Protein AF-A0A963FJJ8-F1 (afdb_monomer)

Foldseek 3Di:
DPPPPPVVVVVVVVLLVVLPDDDQPDDQDDLVLLVCLVVVNDDPVSNSSLVSNCSRPVVSVVSNVVVVVVVVVVVVVVVVVVVVVVVVVVVVVVVVCPPPPPPPVPVVVVVVCCVVCVVVVVLVVLVVVLLVLLLPQDDPDPVCLVVPPCQVLQDPDDDDDPPVQVLLLLLLLLLLLVSLVSNPPHDPSSVVLSVPHDVHRDDDPPPPVVVVLSSSLSSPVSSLLNLLLSLVVPPVHRPPVSLVVSLVSQCVSLVSQQVPPSSCVLLVHNSVVLSVQLNPRVCVNVSSSVSSSVSSD

Solvent-accessible surface area (backbone atoms only — not comparable to full-atom values): 16891 Å² total; per-residue (Å²): 143,83,73,80,64,66,59,55,57,53,52,52,51,49,55,52,59,75,43,69,84,62,84,48,64,74,79,84,69,54,73,67,56,53,50,33,41,75,72,64,70,46,55,73,69,59,36,52,32,49,51,39,31,39,75,50,36,71,68,48,32,50,53,50,53,51,52,55,49,54,52,52,54,52,49,55,49,51,51,52,49,50,51,52,53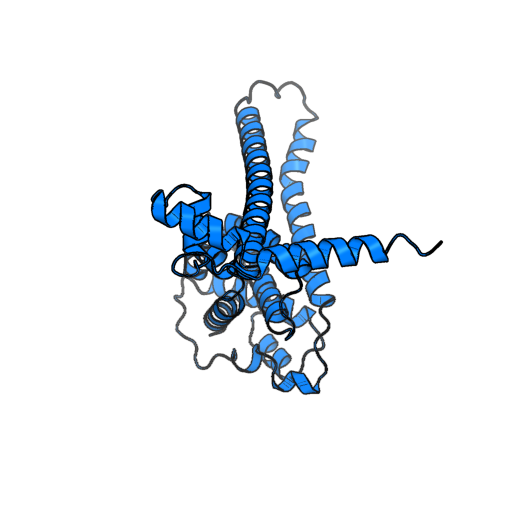,50,50,53,52,51,54,53,59,57,63,73,50,74,83,79,58,80,81,52,95,68,60,59,63,59,52,51,48,46,66,64,44,46,60,54,53,53,46,53,53,52,55,49,55,50,50,54,52,44,56,65,54,77,74,75,60,75,84,59,50,84,71,41,75,63,74,75,46,56,54,92,55,70,68,86,69,55,79,95,48,48,55,58,50,35,8,20,37,13,15,33,27,53,43,59,57,54,44,75,80,61,56,79,64,53,52,56,51,46,71,73,36,43,86,57,47,68,84,60,63,90,88,42,58,68,55,47,54,50,40,49,52,33,16,49,50,21,29,49,52,50,53,52,49,56,37,54,68,39,90,83,55,56,53,69,68,59,46,58,46,49,67,55,49,50,55,60,55,39,58,67,36,61,84,31,81,67,57,32,59,74,62,74,36,58,53,65,55,50,48,56,52,36,66,38,78,90,42,25,56,61,55,49,48,54,50,51,37,65,75,49,52

Structure (mmCIF, N/CA/C/O backbone):
data_AF-A0A963FJJ8-F1
#
_entry.id   AF-A0A963FJJ8-F1
#
loop_
_atom_site.group_PDB
_atom_site.id
_atom_site.type_symbol
_atom_site.label_atom_id
_atom_site.label_alt_id
_atom_site.label_comp_id
_atom_site.label_asym_id
_atom_site.label_entity_id
_atom_site.label_seq_id
_atom_site.pdbx_PDB_ins_code
_atom_site.Cartn_x
_atom_site.Cartn_y
_atom_site.Cartn_z
_atom_site.occupancy
_atom_site.B_iso_or_equiv
_atom_site.auth_seq_id
_atom_site.auth_comp_id
_atom_site.auth_asym_id
_atom_site.auth_atom_id
_atom_site.pdbx_PDB_model_num
ATOM 1 N N . MET A 1 1 ? -0.827 36.737 38.058 1.00 42.56 1 MET A N 1
ATOM 2 C CA . MET A 1 1 ? -1.099 35.904 36.866 1.00 42.56 1 MET A CA 1
ATOM 3 C C . MET A 1 1 ? -0.882 34.451 37.253 1.00 42.56 1 MET A C 1
ATOM 5 O O . MET A 1 1 ? 0.251 34.005 37.181 1.00 42.56 1 MET A O 1
ATOM 9 N N . ASN A 1 2 ? -1.912 33.774 37.775 1.00 49.16 2 ASN A N 1
ATOM 10 C CA . ASN A 1 2 ? -1.934 32.310 37.948 1.00 49.16 2 ASN A CA 1
ATOM 11 C C . ASN A 1 2 ? -3.342 31.759 38.287 1.00 49.16 2 ASN A C 1
ATOM 13 O O . ASN A 1 2 ? -3.443 30.716 38.920 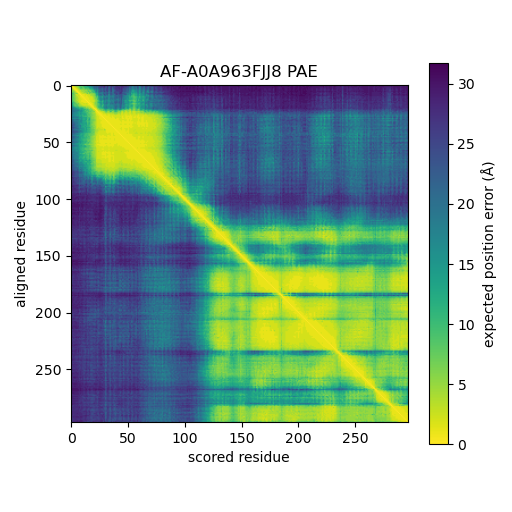1.00 49.16 2 ASN A O 1
ATOM 17 N N . ASP A 1 3 ? -4.423 32.423 37.854 1.00 48.59 3 ASP A N 1
ATOM 18 C CA . ASP A 1 3 ? -5.800 32.027 38.222 1.00 48.59 3 ASP A CA 1
ATOM 19 C C . ASP A 1 3 ? -6.610 31.356 37.096 1.00 48.59 3 ASP A C 1
ATOM 21 O O . ASP A 1 3 ? -7.699 30.858 37.351 1.00 48.59 3 ASP A O 1
ATOM 25 N N . ASP A 1 4 ? -6.087 31.241 35.869 1.00 53.91 4 ASP A N 1
ATOM 26 C CA . ASP A 1 4 ? -6.865 30.675 34.746 1.00 53.91 4 ASP A CA 1
ATOM 27 C C . ASP A 1 4 ? -6.849 29.138 34.657 1.00 53.91 4 ASP A C 1
ATOM 29 O O . ASP A 1 4 ? -7.619 28.552 33.899 1.00 53.91 4 ASP A O 1
ATOM 33 N N . LYS A 1 5 ? -5.992 28.448 35.422 1.00 51.56 5 LYS A N 1
ATOM 34 C CA . LYS A 1 5 ? -5.851 26.982 35.315 1.00 51.56 5 LYS A CA 1
ATOM 35 C C . LYS A 1 5 ? -6.766 26.201 36.265 1.00 51.56 5 LYS A C 1
ATOM 37 O O . LYS A 1 5 ? -7.193 25.105 35.926 1.00 51.56 5 LYS A O 1
ATOM 42 N N . SER A 1 6 ? -7.107 26.764 37.427 1.00 49.97 6 SER A N 1
ATOM 43 C CA . SER A 1 6 ? -7.878 26.060 38.467 1.00 49.97 6 SER A CA 1
ATOM 44 C C . SER A 1 6 ? -9.386 25.994 38.182 1.00 49.97 6 SER A C 1
ATOM 46 O O . SER A 1 6 ? -10.078 25.119 38.707 1.00 49.97 6 SER A O 1
ATOM 48 N N . THR A 1 7 ? -9.903 26.882 37.330 1.00 51.03 7 THR A N 1
ATOM 49 C CA . THR A 1 7 ? -11.322 26.920 36.942 1.00 51.03 7 THR A CA 1
ATOM 50 C C . THR A 1 7 ? -11.664 25.809 35.940 1.00 51.03 7 THR A C 1
ATOM 52 O O . THR A 1 7 ? -12.687 25.147 36.096 1.00 51.03 7 THR A O 1
ATOM 55 N N . SER A 1 8 ? -10.763 25.520 34.990 1.00 64.00 8 SER A N 1
ATOM 56 C CA . SER A 1 8 ? -10.916 24.445 33.989 1.00 64.00 8 SER A CA 1
ATOM 57 C C . SER A 1 8 ? -10.966 23.054 34.629 1.00 64.00 8 SER A C 1
ATOM 59 O O . SER A 1 8 ? -11.830 22.241 34.305 1.00 64.00 8 SER A O 1
ATOM 61 N N . ASP A 1 9 ? -10.071 22.777 35.577 1.00 56.22 9 ASP A N 1
ATOM 62 C CA . ASP A 1 9 ? -9.976 21.448 36.193 1.00 56.22 9 ASP A CA 1
ATOM 63 C C . ASP A 1 9 ? -11.194 21.142 37.088 1.00 56.22 9 ASP A C 1
ATOM 65 O O . ASP A 1 9 ? -11.666 20.005 37.138 1.00 56.22 9 ASP A O 1
ATOM 69 N N . ASN A 1 10 ? -11.776 22.166 37.724 1.00 53.19 10 ASN A N 1
ATOM 70 C CA . ASN A 1 10 ? -13.009 22.040 38.508 1.00 53.19 10 ASN A CA 1
ATOM 71 C C . ASN A 1 10 ? -14.270 21.871 37.640 1.00 53.19 10 ASN A C 1
ATOM 73 O O . ASN A 1 10 ? -15.208 21.189 38.058 1.00 53.19 10 ASN A O 1
ATOM 77 N N . GLU A 1 11 ? -14.315 22.452 36.438 1.00 61.47 11 GLU A N 1
ATOM 78 C CA . GLU A 1 11 ? -15.410 22.232 35.481 1.00 61.47 11 GLU A CA 1
ATOM 79 C C . GLU A 1 11 ? -15.368 20.819 34.885 1.00 61.47 11 GLU A C 1
ATOM 81 O O . GLU A 1 11 ? -16.405 20.159 34.791 1.00 61.47 11 GLU A O 1
ATOM 86 N N . ILE A 1 12 ? -14.169 20.313 34.579 1.00 62.78 12 ILE A N 1
ATOM 87 C CA . ILE A 1 12 ? -13.960 18.937 34.110 1.00 62.78 12 ILE A CA 1
ATOM 88 C C . ILE A 1 12 ? -14.311 17.929 35.214 1.00 62.78 12 ILE A C 1
ATOM 90 O O . ILE A 1 12 ? -15.016 16.955 34.949 1.00 62.78 12 ILE A O 1
ATOM 94 N N . ALA A 1 13 ? -13.907 18.182 36.464 1.00 55.53 13 ALA A N 1
ATOM 95 C CA . ALA A 1 13 ? -14.261 17.336 37.605 1.00 55.53 13 ALA A CA 1
ATOM 96 C C . ALA A 1 13 ? -15.777 17.325 37.890 1.00 55.53 13 ALA A C 1
ATOM 98 O O . ALA A 1 13 ? -16.330 16.277 38.221 1.00 55.53 13 ALA A O 1
ATOM 99 N N . ARG A 1 14 ? -16.480 18.454 37.705 1.00 57.38 14 ARG A N 1
ATOM 100 C CA . ARG A 1 14 ? -17.950 18.522 37.827 1.00 57.38 14 ARG A CA 1
ATOM 101 C C . ARG A 1 14 ? -18.674 17.800 36.692 1.00 57.38 14 ARG A C 1
ATOM 103 O O . ARG A 1 14 ? -19.678 17.145 36.955 1.00 57.38 14 ARG A O 1
ATOM 110 N N . LEU A 1 15 ? -18.170 17.879 35.460 1.00 60.22 15 LEU A N 1
ATOM 111 C CA . LEU A 1 15 ? -18.692 17.101 34.330 1.00 60.22 15 LEU A CA 1
ATOM 112 C C . LEU A 1 15 ? -18.494 15.597 34.542 1.00 60.22 15 LEU A C 1
ATOM 114 O O . LEU A 1 15 ? -19.418 14.831 34.291 1.00 60.22 15 LEU A O 1
ATOM 118 N N . LEU A 1 16 ? -17.335 15.184 35.065 1.00 58.03 16 LEU A N 1
ATOM 119 C CA . LEU A 1 16 ? -17.061 13.790 35.424 1.00 58.03 16 LEU A CA 1
ATOM 120 C C . LEU A 1 16 ? -17.978 13.292 36.549 1.00 58.03 16 LEU A C 1
ATOM 122 O O . LEU A 1 16 ? -18.508 12.193 36.445 1.00 58.03 16 LEU A O 1
ATOM 126 N N . TRP A 1 17 ? -18.246 14.111 37.571 1.00 52.97 17 TRP A N 1
ATOM 127 C CA . TRP A 1 17 ? -19.122 13.733 38.688 1.00 52.97 17 TRP A CA 1
ATOM 128 C C . TRP A 1 17 ? -20.606 13.621 38.291 1.00 52.97 17 TRP A C 1
ATOM 130 O O . TRP A 1 17 ? -21.318 12.755 38.788 1.00 52.97 17 TRP A O 1
ATOM 140 N N . VAL A 1 18 ? -21.080 14.439 37.341 1.00 61.28 18 VAL A N 1
ATOM 141 C CA . VAL A 1 18 ? -22.449 14.341 36.786 1.00 61.28 18 VAL A CA 1
ATOM 142 C C . VAL A 1 18 ? -22.643 13.082 35.923 1.00 61.28 18 VAL A C 1
ATOM 144 O O . VAL A 1 18 ? -23.774 12.633 35.731 1.00 61.28 18 VAL A O 1
ATOM 147 N N . LEU A 1 19 ? -21.558 12.493 35.416 1.00 59.12 19 LEU A N 1
ATOM 148 C CA . LEU A 1 19 ? -21.590 11.278 34.598 1.00 59.12 19 LEU A CA 1
ATOM 149 C C . LEU A 1 19 ? -21.523 9.981 35.426 1.00 59.12 19 LEU A C 1
ATOM 151 O O . LEU A 1 19 ? -21.834 8.921 34.885 1.00 59.12 19 LEU A O 1
ATOM 155 N N . ASP A 1 20 ? -21.158 10.055 36.710 1.00 60.22 20 ASP A N 1
ATOM 156 C CA . ASP A 1 20 ? -20.660 8.894 37.463 1.00 60.22 20 ASP A CA 1
ATOM 157 C C . ASP A 1 20 ? -21.749 7.989 38.077 1.00 60.22 20 ASP A C 1
ATOM 159 O O . ASP A 1 20 ? -21.481 6.826 38.353 1.00 60.22 20 ASP A O 1
ATOM 163 N N . ASP A 1 21 ? -23.001 8.440 38.246 1.00 56.56 21 ASP A N 1
ATOM 164 C CA . ASP A 1 21 ? -23.938 7.712 39.135 1.00 56.56 21 ASP A CA 1
ATOM 165 C C . ASP A 1 21 ? -25.126 7.005 38.447 1.00 56.56 21 ASP A C 1
ATOM 167 O O . ASP A 1 21 ? -26.013 6.455 39.098 1.00 56.56 21 ASP A O 1
ATOM 171 N N . ALA A 1 22 ? -25.178 6.973 37.110 1.00 66.06 22 ALA A N 1
ATOM 172 C CA . ALA A 1 22 ? -26.264 6.295 36.394 1.00 66.06 22 ALA A CA 1
ATOM 173 C C . ALA A 1 22 ? -25.761 5.490 35.194 1.00 66.06 22 ALA A C 1
ATOM 175 O O . ALA A 1 22 ? -25.720 5.994 34.065 1.00 66.06 22 ALA A O 1
ATOM 176 N N . SER A 1 23 ? -25.459 4.207 35.434 1.00 76.75 23 SER A N 1
ATOM 177 C CA . SER A 1 23 ? -25.143 3.234 34.382 1.00 76.75 23 SER A CA 1
ATOM 178 C C . SER A 1 23 ? -26.158 3.341 33.237 1.00 76.75 23 SER A C 1
ATOM 180 O O . SER A 1 23 ? -27.374 3.355 33.459 1.00 76.75 23 SER A O 1
ATOM 182 N N . ALA A 1 24 ? -25.666 3.515 32.008 1.00 84.56 24 ALA A N 1
ATOM 183 C CA . ALA A 1 24 ? -26.536 3.628 30.847 1.00 84.56 24 ALA A CA 1
ATOM 184 C C . ALA A 1 24 ? -27.338 2.323 30.674 1.00 84.56 24 ALA A C 1
ATOM 186 O O . ALA A 1 24 ? -26.778 1.233 30.804 1.00 84.56 24 ALA A O 1
ATOM 187 N N . PRO A 1 25 ? -28.650 2.403 30.394 1.00 87.50 25 PRO A N 1
ATOM 188 C CA . PRO A 1 25 ? -29.487 1.217 30.307 1.00 87.50 25 PRO A CA 1
ATOM 189 C C . PRO A 1 25 ? -29.058 0.308 29.149 1.00 87.50 25 PRO A C 1
ATOM 191 O O . PRO A 1 25 ? -28.732 0.766 28.051 1.00 87.50 25 PRO A O 1
ATOM 194 N N . GLY A 1 26 ? -29.128 -1.002 29.386 1.00 91.75 26 GLY A N 1
ATOM 195 C CA . GLY A 1 26 ? -28.877 -2.031 28.378 1.00 91.75 26 GLY A CA 1
ATOM 196 C C . GLY A 1 26 ? -27.399 -2.350 28.144 1.00 91.75 26 GLY A C 1
ATOM 197 O O . GLY A 1 26 ? -26.501 -1.859 28.824 1.00 91.75 26 GLY A O 1
ATOM 198 N N . ARG A 1 27 ? -27.147 -3.216 27.157 1.00 95.88 27 ARG A N 1
ATOM 199 C CA . ARG A 1 27 ? -25.799 -3.678 26.792 1.00 95.88 27 ARG A CA 1
ATOM 200 C C . ARG A 1 27 ? -24.965 -2.534 26.208 1.00 95.88 27 ARG A C 1
ATOM 202 O O . ARG A 1 27 ? -25.444 -1.849 25.297 1.00 95.88 27 ARG A O 1
ATOM 209 N N . LYS A 1 28 ? -23.714 -2.408 26.670 1.00 95.88 28 LYS A N 1
ATOM 210 C CA . LYS A 1 28 ? -22.697 -1.514 26.095 1.00 95.88 28 LYS A CA 1
ATOM 211 C C . LYS A 1 28 ? -22.536 -1.796 24.592 1.00 95.88 28 LYS A C 1
ATOM 213 O O . LYS A 1 28 ? -22.357 -2.962 24.238 1.00 95.88 28 LYS A O 1
ATOM 218 N N . PRO A 1 29 ? -22.651 -0.784 23.719 1.00 96.38 29 PRO A N 1
ATOM 219 C CA . PRO A 1 29 ? -22.549 -0.987 22.283 1.00 96.38 29 PRO A CA 1
ATOM 220 C C . PRO A 1 29 ? -21.106 -1.219 21.838 1.00 96.38 29 PRO A C 1
ATOM 222 O O . PRO A 1 29 ? -20.163 -0.716 22.450 1.00 96.38 29 PRO A O 1
ATOM 225 N N . ASP A 1 30 ? -20.954 -1.970 20.755 1.00 96.31 30 ASP A N 1
ATOM 226 C CA . ASP A 1 30 ? -19.702 -2.072 20.010 1.00 96.31 30 ASP A CA 1
ATOM 227 C C . ASP A 1 30 ? -19.608 -0.978 18.927 1.00 96.31 30 ASP A C 1
ATOM 229 O O . ASP A 1 30 ? -20.506 -0.147 18.752 1.00 96.31 30 ASP A O 1
ATOM 233 N N . LEU A 1 31 ? -18.480 -0.947 18.213 1.00 91.69 31 LEU A N 1
ATOM 234 C CA . LEU A 1 31 ? -18.233 0.035 17.156 1.00 91.69 31 LEU A CA 1
ATOM 235 C C . LEU A 1 31 ? -19.262 -0.063 16.017 1.00 91.69 31 LEU A C 1
ATOM 237 O O . LEU A 1 31 ? -19.655 0.964 15.461 1.00 91.69 31 LEU A O 1
ATOM 241 N N . GLU A 1 32 ? -19.710 -1.274 15.681 1.00 94.69 32 GLU A N 1
ATOM 242 C CA . GLU A 1 32 ? -20.657 -1.509 14.590 1.00 94.69 32 GLU A CA 1
ATOM 243 C C . GLU A 1 32 ? -22.051 -0.972 14.939 1.00 94.69 32 GLU A C 1
ATOM 245 O O . GLU A 1 32 ? -22.670 -0.281 14.128 1.00 94.69 32 GLU A O 1
ATOM 250 N N . GLU A 1 33 ? -22.522 -1.189 16.170 1.00 96.25 33 GLU A N 1
ATOM 251 C CA . GLU A 1 33 ? -23.778 -0.613 16.656 1.00 96.25 33 GLU A CA 1
ATOM 252 C C . GLU A 1 33 ? -23.719 0.920 16.739 1.00 96.25 33 GLU A C 1
ATOM 254 O O . GLU A 1 33 ? -24.696 1.585 16.390 1.00 96.25 33 GLU A O 1
ATOM 259 N N . ILE A 1 34 ? -22.587 1.505 17.154 1.00 96.56 34 ILE A N 1
ATOM 260 C CA . ILE A 1 34 ? -22.406 2.969 17.157 1.00 96.56 34 ILE A CA 1
ATOM 261 C C . ILE A 1 34 ? -22.475 3.527 15.726 1.00 96.56 34 ILE A C 1
ATOM 263 O O . ILE A 1 34 ? -23.113 4.561 15.505 1.00 96.56 34 ILE A O 1
ATOM 267 N N . ALA A 1 35 ? -21.875 2.840 14.750 1.00 93.06 35 ALA A N 1
ATOM 268 C CA . ALA A 1 35 ? -21.964 3.219 13.341 1.00 93.06 35 ALA A CA 1
ATOM 269 C C . ALA A 1 35 ? -23.399 3.089 12.802 1.00 93.06 35 ALA A C 1
ATOM 271 O O . ALA A 1 35 ? -23.930 4.030 12.213 1.00 93.06 35 ALA A O 1
ATOM 272 N N . ALA A 1 36 ? -24.081 1.975 13.082 1.00 94.44 36 ALA A N 1
ATOM 273 C CA . ALA A 1 36 ? -25.475 1.771 12.692 1.00 94.44 36 ALA A CA 1
ATOM 274 C C . ALA A 1 36 ? -26.421 2.808 13.324 1.00 94.44 36 ALA A C 1
ATOM 276 O O . ALA A 1 36 ? -27.381 3.241 12.685 1.00 94.44 36 ALA A O 1
ATOM 277 N N . TRP A 1 37 ? -26.155 3.233 14.564 1.00 97.62 37 TRP A N 1
ATOM 278 C CA . TRP A 1 37 ? -26.892 4.309 15.227 1.00 97.62 37 TRP A CA 1
ATOM 279 C C . TRP A 1 37 ? -26.708 5.652 14.516 1.00 97.62 37 TRP A C 1
ATOM 281 O O . TRP A 1 37 ? -27.699 6.328 14.235 1.00 97.62 37 TRP A O 1
ATOM 291 N N . HIS A 1 38 ? -25.463 6.025 14.204 1.00 95.31 38 HIS A N 1
ATOM 292 C CA . HIS A 1 38 ? -25.144 7.265 13.486 1.00 95.31 38 HIS A CA 1
ATOM 293 C C . HIS A 1 38 ? -25.840 7.313 12.118 1.00 95.31 38 HIS A C 1
ATOM 295 O O . HIS A 1 38 ? -26.430 8.331 11.756 1.00 95.31 38 HIS A O 1
ATOM 301 N N . GLU A 1 39 ? -25.866 6.186 11.410 1.00 94.56 39 GLU A N 1
ATOM 302 C CA . GLU A 1 39 ? -26.520 6.059 10.107 1.00 94.56 39 GLU A CA 1
ATOM 303 C C . GLU A 1 39 ? -28.054 5.923 10.178 1.00 94.56 39 GLU A C 1
ATOM 305 O O . GLU A 1 39 ? -28.713 5.837 9.142 1.00 94.56 39 GLU A O 1
ATOM 310 N N . GLY A 1 40 ? -28.646 5.887 11.377 1.00 96.12 40 GLY A N 1
ATOM 311 C CA . GLY A 1 40 ? -30.094 5.742 11.560 1.00 96.12 40 GLY A CA 1
ATOM 312 C C . GLY A 1 40 ? -30.639 4.352 11.207 1.00 96.12 40 GLY A C 1
ATOM 313 O O . GLY A 1 40 ? -31.824 4.217 10.913 1.00 96.12 40 GLY A O 1
ATOM 314 N N . ARG A 1 41 ? -29.791 3.315 11.224 1.00 97.56 41 ARG A N 1
ATOM 315 C CA . ARG A 1 41 ? -30.152 1.921 10.907 1.00 97.56 41 ARG A CA 1
ATOM 316 C C . ARG A 1 41 ? -30.689 1.127 12.102 1.00 97.56 41 ARG A C 1
ATOM 318 O O . ARG A 1 41 ? -31.199 0.025 11.916 1.00 97.56 41 ARG A O 1
ATOM 325 N N . LEU A 1 42 ? -30.580 1.655 13.322 1.00 95.50 42 LEU A N 1
ATOM 326 C CA . LEU A 1 42 ? -31.108 1.007 14.526 1.00 95.50 42 LEU A CA 1
ATOM 327 C C . LEU A 1 42 ? -32.578 1.360 14.773 1.00 95.50 42 LEU A C 1
ATOM 329 O O . LEU A 1 42 ? -33.028 2.466 14.477 1.00 95.50 42 LEU A O 1
ATOM 333 N N . ASN A 1 43 ? -33.317 0.437 15.395 1.00 97.75 43 ASN A N 1
ATOM 334 C CA . ASN A 1 43 ? -34.660 0.731 15.897 1.00 97.75 43 ASN A CA 1
ATOM 335 C C . ASN A 1 43 ? -34.617 1.784 17.028 1.00 97.75 43 ASN A C 1
ATOM 337 O O . ASN A 1 43 ? -33.580 2.000 17.658 1.00 97.75 43 ASN A O 1
ATOM 341 N N . ALA A 1 44 ? -35.751 2.441 17.292 1.00 97.31 44 ALA A N 1
ATOM 342 C CA . ALA A 1 44 ? -35.819 3.572 18.223 1.00 97.31 44 ALA A CA 1
ATOM 343 C C . ALA A 1 44 ? -35.382 3.216 19.657 1.00 97.31 44 ALA A C 1
ATOM 345 O O . ALA A 1 44 ? -34.717 4.016 20.315 1.00 97.31 44 ALA A O 1
ATOM 346 N N . GLU A 1 45 ? -35.717 2.011 20.125 1.00 97.06 45 GLU A N 1
ATOM 347 C CA . GLU A 1 45 ? -35.360 1.540 21.463 1.00 97.06 45 GLU A CA 1
ATOM 348 C C . GLU A 1 45 ? -33.842 1.370 21.609 1.00 97.06 45 GLU A C 1
ATOM 350 O O . GLU A 1 45 ? -33.225 1.965 22.498 1.00 97.06 45 GLU A O 1
ATOM 355 N N . ARG A 1 46 ? -33.209 0.622 20.694 1.00 97.44 46 ARG A N 1
ATOM 356 C CA . ARG A 1 46 ? -31.760 0.400 20.719 1.00 97.44 46 ARG A CA 1
ATOM 357 C C . ARG A 1 46 ? -30.999 1.693 20.451 1.00 97.44 46 ARG A C 1
ATOM 359 O O . ARG A 1 46 ? -30.017 1.957 21.136 1.00 97.44 46 ARG A O 1
ATOM 366 N N . ALA A 1 47 ? -31.475 2.539 19.538 1.00 97.00 47 ALA A N 1
ATOM 367 C CA . ALA A 1 47 ? -30.898 3.860 19.298 1.00 97.00 47 ALA A CA 1
ATOM 368 C C . ALA A 1 47 ? -30.894 4.730 20.570 1.00 97.00 47 ALA A C 1
ATOM 370 O O . ALA A 1 47 ? -29.912 5.425 20.836 1.00 97.00 47 ALA A O 1
ATOM 371 N N . GLY A 1 48 ? -31.956 4.664 21.382 1.00 94.62 48 GLY A N 1
ATOM 372 C CA . GLY A 1 48 ? -32.023 5.332 22.684 1.00 94.62 48 GLY A CA 1
ATOM 373 C C . GLY A 1 48 ? -30.968 4.823 23.670 1.00 94.62 48 GLY A C 1
ATOM 374 O O . GLY A 1 48 ? -30.300 5.628 24.321 1.00 94.62 48 GLY A O 1
ATOM 375 N N . GLN A 1 49 ? -30.762 3.503 23.730 1.00 96.62 49 GLN A N 1
ATOM 376 C CA . GLN A 1 49 ? -29.733 2.882 24.573 1.00 96.62 49 GLN A CA 1
ATOM 377 C C . GLN A 1 49 ? -28.316 3.264 24.121 1.00 96.62 49 GLN A C 1
ATOM 379 O O . GLN A 1 49 ? -27.517 3.711 24.939 1.00 96.62 49 GLN A O 1
ATOM 384 N N . VAL A 1 50 ? -28.010 3.158 22.821 1.00 96.38 50 VAL A N 1
ATOM 385 C CA . VAL A 1 50 ? -26.695 3.537 22.267 1.00 96.38 50 VAL A CA 1
ATOM 386 C C . VAL A 1 50 ? -26.405 5.011 22.535 1.00 96.38 50 VAL A C 1
ATOM 388 O O . VAL A 1 50 ? -25.323 5.343 23.011 1.00 96.38 50 VAL A O 1
ATOM 391 N N . LYS A 1 51 ? -27.390 5.895 22.332 1.00 95.88 51 LYS A N 1
ATOM 392 C CA . LYS A 1 51 ? -27.264 7.322 22.651 1.00 95.88 51 LYS A CA 1
ATOM 393 C C . LYS A 1 51 ? -26.961 7.559 24.134 1.00 95.88 51 LYS A C 1
ATOM 395 O O . LYS A 1 51 ? -26.134 8.411 24.449 1.00 95.88 51 LYS A O 1
ATOM 400 N N . ALA A 1 52 ? -27.611 6.825 25.038 1.00 92.94 52 ALA A N 1
ATOM 401 C CA . ALA A 1 52 ? -27.345 6.925 26.471 1.00 92.94 52 ALA A CA 1
ATOM 402 C C . ALA A 1 52 ? -25.926 6.450 26.828 1.00 92.94 52 ALA A C 1
ATOM 404 O O . ALA A 1 52 ? -25.261 7.107 27.624 1.00 92.94 52 ALA A O 1
ATOM 405 N N . HIS A 1 53 ? -25.442 5.369 26.204 1.00 94.44 53 HIS A N 1
ATOM 406 C CA . HIS A 1 53 ? -24.063 4.888 26.362 1.00 94.44 53 HIS A CA 1
ATOM 407 C C . HIS A 1 53 ? -23.041 5.893 25.822 1.00 94.44 53 HIS A C 1
ATOM 409 O O . HIS A 1 53 ? -22.118 6.246 26.541 1.00 94.44 53 HIS A O 1
ATOM 415 N N . VAL A 1 54 ? -23.228 6.440 24.618 1.00 93.00 54 VAL A N 1
ATOM 416 C CA . VAL A 1 54 ? -22.330 7.469 24.051 1.00 93.00 54 VAL A CA 1
ATOM 417 C C . VAL A 1 54 ? -22.293 8.738 24.913 1.00 93.00 54 VAL A C 1
ATOM 419 O O . VAL A 1 54 ? -21.259 9.391 24.985 1.00 93.00 54 VAL A O 1
ATOM 422 N N . ALA A 1 55 ? -23.393 9.090 25.583 1.00 90.81 55 ALA A N 1
ATOM 423 C CA . ALA A 1 55 ? -23.451 10.265 26.451 1.00 90.81 55 ALA A CA 1
ATOM 424 C C . ALA A 1 55 ? -22.826 10.053 27.840 1.00 90.81 55 ALA A C 1
ATOM 426 O O . ALA A 1 55 ? -22.456 11.037 28.473 1.00 90.81 55 ALA A O 1
ATOM 427 N N . ARG A 1 56 ? -22.759 8.808 28.335 1.00 87.69 56 ARG A N 1
ATOM 428 C CA . ARG A 1 56 ? -22.395 8.501 29.732 1.00 87.69 56 ARG A CA 1
ATOM 429 C C . ARG A 1 56 ? -21.123 7.675 29.901 1.00 87.69 56 ARG A C 1
ATOM 431 O O . ARG A 1 56 ? -20.478 7.787 30.932 1.00 87.69 56 ARG A O 1
ATOM 438 N N . ASP A 1 57 ? -20.752 6.862 28.916 1.00 90.31 57 ASP A N 1
ATOM 439 C CA . ASP A 1 57 ? -19.533 6.049 28.930 1.00 90.31 57 ASP A CA 1
ATOM 440 C C . ASP A 1 57 ? -18.433 6.753 28.111 1.00 90.31 57 ASP A C 1
ATOM 442 O O . ASP A 1 57 ? -18.557 6.863 26.884 1.00 90.31 57 ASP A O 1
ATOM 446 N N . PRO A 1 58 ? -17.328 7.202 28.743 1.00 86.69 58 PRO A N 1
ATOM 447 C CA . PRO A 1 58 ? -16.239 7.888 28.045 1.00 86.69 58 PRO A CA 1
ATOM 448 C C . PRO A 1 58 ? -15.624 7.063 26.907 1.00 86.69 58 PRO A C 1
ATOM 450 O O . PRO A 1 58 ? -15.198 7.621 25.898 1.00 86.69 58 PRO A O 1
ATOM 453 N N . GLY A 1 59 ? -15.608 5.731 27.039 1.00 87.44 59 GLY A N 1
ATOM 454 C CA . GLY A 1 59 ? -15.121 4.829 25.995 1.00 87.44 59 GLY A CA 1
ATOM 455 C C . GLY A 1 59 ? -15.998 4.853 24.740 1.00 87.44 59 GLY A C 1
ATOM 456 O O . GLY A 1 59 ? -15.485 4.996 23.632 1.00 87.44 59 GLY A O 1
ATOM 457 N N . CYS A 1 60 ? -17.321 4.777 24.901 1.00 91.19 60 CYS A N 1
ATOM 458 C CA . CYS A 1 60 ? -18.282 4.883 23.800 1.00 91.19 60 CYS A CA 1
ATOM 459 C C . CYS A 1 60 ? -18.235 6.266 23.146 1.00 91.19 60 CYS A C 1
ATOM 461 O O . CYS A 1 60 ? -18.312 6.367 21.921 1.00 91.19 60 CYS A O 1
ATOM 463 N N . TYR A 1 61 ? -18.068 7.325 23.944 1.00 91.56 61 TYR A N 1
ATOM 464 C CA . TYR A 1 61 ? -17.884 8.676 23.420 1.00 91.56 61 TYR A CA 1
ATOM 465 C C . TYR A 1 61 ? -16.618 8.788 22.561 1.00 91.56 61 TYR A C 1
ATOM 467 O O . TYR A 1 61 ? -16.677 9.297 21.442 1.00 91.56 61 TYR A O 1
ATOM 475 N N . ALA A 1 62 ? -15.486 8.261 23.042 1.00 84.06 62 ALA A N 1
ATOM 476 C CA . ALA A 1 62 ? -14.229 8.261 22.297 1.00 84.06 62 ALA A CA 1
ATOM 477 C C . ALA A 1 62 ? -14.347 7.507 20.959 1.00 84.06 62 ALA A C 1
ATOM 479 O O . ALA A 1 62 ? -13.917 8.027 19.929 1.00 84.06 62 ALA A O 1
ATOM 480 N N . LEU A 1 63 ? -14.996 6.335 20.948 1.00 86.00 63 LEU A N 1
ATOM 481 C CA . LEU A 1 63 ? -15.270 5.580 19.717 1.00 86.00 63 LEU A CA 1
ATOM 482 C C . LEU A 1 63 ? -16.127 6.379 18.725 1.00 86.00 63 LEU A C 1
ATOM 484 O O . LEU A 1 63 ? -15.841 6.394 17.529 1.00 86.00 63 LEU A O 1
ATOM 488 N N . TRP A 1 64 ? -17.156 7.076 19.210 1.00 94.69 64 TRP A N 1
ATOM 489 C CA . TRP A 1 64 ? -18.001 7.921 18.366 1.00 94.69 64 TRP A CA 1
ATOM 490 C C . TRP A 1 64 ? -17.236 9.116 17.772 1.00 94.69 64 TRP A C 1
ATOM 492 O O . TRP A 1 64 ? -17.399 9.423 16.589 1.00 94.69 64 TRP A O 1
ATOM 502 N N . VAL A 1 65 ? -16.369 9.771 18.553 1.00 88.81 65 VAL A N 1
ATOM 503 C CA . VAL A 1 65 ? -15.512 10.865 18.061 1.00 88.81 65 VAL A CA 1
ATOM 504 C C . VAL A 1 65 ? -14.552 10.371 16.974 1.00 88.81 65 VAL A C 1
ATOM 506 O O . VAL A 1 65 ? -14.423 11.025 15.937 1.00 88.81 65 VAL A O 1
ATOM 509 N N . GLU A 1 66 ? -13.925 9.210 17.166 1.00 83.00 66 GLU A N 1
ATOM 510 C CA . GLU A 1 66 ? -13.016 8.620 16.175 1.00 83.00 66 GLU A CA 1
ATOM 511 C C . GLU A 1 66 ? -13.750 8.243 14.876 1.00 83.00 66 GLU A C 1
ATOM 513 O O . GLU A 1 66 ? -13.287 8.554 13.774 1.00 83.00 66 GLU A O 1
ATOM 518 N N . LEU A 1 67 ? -14.959 7.678 14.987 1.00 89.44 67 LEU A N 1
ATOM 519 C CA . LEU A 1 67 ? -15.827 7.421 13.835 1.00 89.44 67 LEU A CA 1
ATOM 520 C C . LEU A 1 67 ? -16.104 8.720 13.054 1.00 89.44 67 LEU A C 1
ATOM 522 O O . LEU A 1 67 ? -15.922 8.774 11.840 1.00 89.44 67 LEU A O 1
ATOM 526 N N . ARG A 1 68 ? -16.466 9.811 13.742 1.00 92.56 68 ARG A N 1
ATOM 527 C CA . ARG A 1 68 ? -16.722 11.119 13.109 1.00 92.56 68 ARG A CA 1
ATOM 528 C C . ARG A 1 68 ? -15.485 11.708 12.433 1.00 92.56 68 ARG A C 1
ATOM 530 O O . ARG A 1 68 ? -15.607 12.341 11.381 1.00 92.56 68 ARG A O 1
ATOM 537 N N . ARG A 1 69 ? -14.308 11.521 13.029 1.00 83.31 69 ARG A N 1
ATOM 538 C CA . ARG A 1 69 ? -13.036 11.982 12.470 1.00 83.31 69 ARG A CA 1
ATOM 539 C C . ARG A 1 69 ? -12.699 11.243 11.177 1.00 83.31 69 ARG A C 1
ATOM 541 O O . ARG A 1 69 ? -12.458 11.893 10.161 1.00 83.31 69 ARG A O 1
ATOM 548 N N . SER A 1 70 ? -12.756 9.913 11.195 1.00 76.81 70 SER A N 1
ATOM 549 C CA . SER A 1 70 ? -12.485 9.091 10.009 1.00 76.81 70 SER A CA 1
ATOM 550 C C . SER A 1 70 ? -13.451 9.397 8.854 1.00 76.81 70 SER A C 1
ATOM 552 O O . SER A 1 70 ? -13.027 9.523 7.706 1.00 76.81 70 SER A O 1
ATOM 554 N N . GLU A 1 71 ? -14.736 9.646 9.136 1.00 85.69 71 GLU A N 1
ATOM 555 C CA . GLU A 1 71 ? -15.698 10.097 8.123 1.00 85.69 71 GLU A CA 1
ATOM 556 C C . GLU A 1 71 ? -15.337 11.454 7.506 1.00 85.69 71 GLU A C 1
ATOM 558 O O . GLU A 1 71 ? -15.522 11.658 6.302 1.00 85.69 71 GLU A O 1
ATOM 563 N N . ALA A 1 72 ? -14.861 12.403 8.314 1.00 81.88 72 ALA A N 1
ATOM 564 C CA . ALA A 1 72 ? -14.453 13.716 7.828 1.00 81.88 72 ALA A CA 1
ATOM 565 C C . ALA A 1 72 ? -13.236 13.603 6.898 1.00 81.88 72 ALA A C 1
ATOM 567 O O . ALA A 1 72 ? -13.240 14.189 5.810 1.00 81.88 72 ALA A O 1
ATOM 568 N N . GLU A 1 73 ? -12.248 12.789 7.275 1.00 78.31 73 GLU A N 1
ATOM 569 C CA . GLU A 1 73 ? -11.075 12.483 6.451 1.00 78.31 73 GLU A CA 1
ATOM 570 C C . GLU A 1 73 ? -11.508 11.851 5.115 1.00 78.31 73 GLU A C 1
ATOM 572 O O . GLU A 1 73 ? -11.221 12.403 4.047 1.00 78.31 73 GLU A O 1
ATOM 577 N N . LEU A 1 74 ? -12.351 10.813 5.150 1.00 74.38 74 LEU A N 1
ATOM 578 C CA . LEU A 1 74 ? -12.885 10.170 3.943 1.00 74.38 74 LEU A CA 1
ATOM 579 C C . LEU A 1 74 ? -13.710 11.121 3.061 1.00 74.38 74 LEU A C 1
ATOM 581 O O . LEU A 1 74 ? -13.665 11.034 1.831 1.00 74.38 74 LEU A O 1
ATOM 585 N N . ARG A 1 75 ? -14.476 12.053 3.643 1.00 79.38 75 ARG A N 1
ATOM 586 C CA . ARG A 1 75 ? -15.230 13.057 2.869 1.00 79.38 75 ARG A CA 1
ATOM 587 C C . ARG A 1 75 ? -14.301 14.028 2.153 1.00 79.38 75 ARG A C 1
ATOM 589 O O . ARG A 1 75 ? -14.540 14.325 0.982 1.00 79.38 75 ARG A O 1
ATOM 596 N N . THR A 1 76 ? -13.259 14.512 2.825 1.00 76.81 76 THR A N 1
ATOM 597 C CA . THR A 1 76 ? -12.282 15.417 2.201 1.00 76.81 76 THR A CA 1
ATOM 598 C C . THR A 1 76 ? -11.533 14.741 1.053 1.00 76.81 76 THR A C 1
ATOM 600 O O . THR A 1 76 ? -11.364 15.348 -0.008 1.00 76.81 76 THR A O 1
ATOM 603 N N . GLU A 1 77 ? -11.207 13.457 1.200 1.00 68.81 77 GLU A N 1
ATOM 604 C CA . GLU A 1 77 ? -10.599 12.644 0.147 1.00 68.81 77 GLU A CA 1
ATOM 605 C C . GLU A 1 77 ? -11.564 12.372 -1.019 1.00 68.81 77 GLU A C 1
ATOM 607 O O . GLU A 1 77 ? -11.225 12.573 -2.183 1.00 68.81 77 GLU A O 1
ATOM 612 N N . ARG A 1 78 ? -12.831 12.035 -0.751 1.00 70.25 78 ARG A N 1
ATOM 613 C CA . ARG A 1 78 ? -13.836 11.878 -1.819 1.00 70.25 78 ARG A CA 1
ATOM 614 C C . ARG A 1 78 ? -14.062 13.170 -2.601 1.00 70.25 78 ARG A C 1
ATOM 616 O O . ARG A 1 78 ? -14.253 13.124 -3.817 1.00 70.25 78 ARG A O 1
ATOM 623 N N . VAL A 1 79 ? -14.044 14.326 -1.937 1.00 73.00 79 VAL A N 1
ATOM 624 C CA . VAL A 1 79 ? -14.177 15.632 -2.602 1.00 73.00 79 VAL A CA 1
ATOM 625 C C . VAL A 1 79 ? -12.949 15.938 -3.463 1.00 73.00 79 VAL A C 1
ATOM 627 O O . VAL A 1 79 ? -13.112 16.434 -4.583 1.00 73.00 79 VAL A O 1
ATOM 630 N N . SER A 1 80 ? -11.740 15.618 -2.993 1.00 64.56 80 SER A N 1
ATOM 631 C CA . SER A 1 80 ? -10.514 15.811 -3.775 1.00 64.56 80 SER A CA 1
ATOM 632 C C . SER A 1 80 ? -10.485 14.892 -5.004 1.00 64.56 80 SER A C 1
ATOM 634 O O . SER A 1 80 ? -10.245 15.371 -6.115 1.00 64.56 80 SER A O 1
ATOM 636 N N . LEU A 1 81 ? -10.872 13.622 -4.852 1.00 56.66 81 LEU A N 1
ATOM 637 C CA . LEU A 1 81 ? -10.998 12.661 -5.951 1.00 56.66 81 LEU A CA 1
ATOM 638 C C . LEU A 1 81 ? -12.086 13.066 -6.955 1.00 56.66 81 LEU A C 1
ATOM 640 O O . LEU A 1 81 ? -11.863 13.003 -8.165 1.00 56.66 81 LEU A O 1
ATOM 644 N N . ARG A 1 82 ? -13.247 13.554 -6.494 1.00 65.75 82 ARG A N 1
ATOM 645 C CA . ARG A 1 82 ? -14.330 14.015 -7.381 1.00 65.75 82 ARG A CA 1
ATOM 646 C C . ARG A 1 82 ? -13.927 15.260 -8.171 1.00 65.75 82 ARG A C 1
ATOM 648 O O . ARG A 1 82 ? -14.235 15.336 -9.360 1.00 65.75 82 ARG A O 1
ATOM 655 N N . LYS A 1 83 ? -13.187 16.195 -7.560 1.00 67.56 83 LYS A N 1
ATOM 656 C CA . LYS A 1 83 ? -12.577 17.329 -8.276 1.00 67.56 83 LYS A CA 1
ATOM 657 C C . LYS A 1 83 ? -11.562 16.855 -9.318 1.00 67.56 83 LYS A C 1
ATOM 659 O O . LYS A 1 83 ? -11.616 17.327 -10.450 1.00 67.56 83 LYS A O 1
ATOM 664 N N . ARG A 1 84 ? -10.702 15.887 -8.980 1.00 61.81 84 ARG A N 1
ATOM 665 C CA . ARG A 1 84 ? -9.704 15.307 -9.900 1.00 61.81 84 ARG A CA 1
ATOM 666 C C . ARG A 1 84 ? -10.377 14.631 -11.102 1.00 61.81 84 ARG A C 1
ATOM 668 O O . ARG A 1 84 ? -10.028 14.913 -12.243 1.00 61.81 84 ARG A O 1
ATOM 675 N N . ARG A 1 85 ? -11.420 13.828 -10.861 1.00 63.50 85 ARG A N 1
ATOM 676 C CA . ARG A 1 85 ? -12.204 13.146 -11.907 1.00 63.50 85 ARG A CA 1
ATOM 677 C C . ARG A 1 85 ? -13.008 14.122 -12.773 1.00 63.50 85 ARG A C 1
ATOM 679 O O . ARG A 1 85 ? -13.048 13.968 -13.989 1.00 63.50 85 ARG A O 1
ATOM 686 N N . SER A 1 86 ? -13.601 15.155 -12.171 1.00 65.38 86 SER A N 1
ATOM 687 C CA . SER A 1 86 ? -14.285 16.23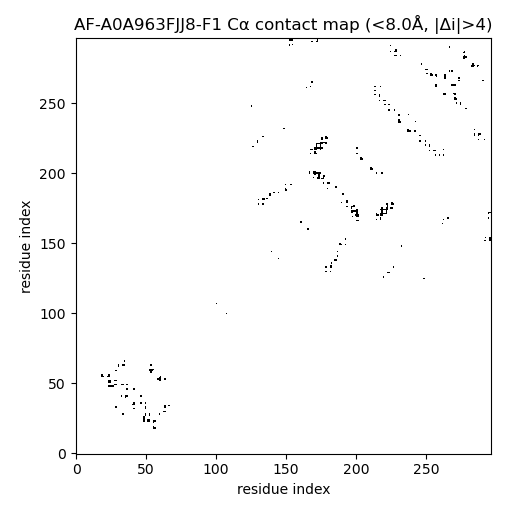5 -12.899 1.00 65.38 86 SER A CA 1
ATOM 688 C C . SER A 1 86 ? -13.324 17.025 -13.787 1.00 65.38 86 SER A C 1
ATOM 690 O O . SER A 1 86 ? -13.682 17.375 -14.909 1.00 65.38 86 SER A O 1
ATOM 692 N N . TRP A 1 87 ? -12.112 17.301 -13.303 1.00 65.88 87 TRP A N 1
ATOM 693 C CA . TRP A 1 87 ? -11.078 17.988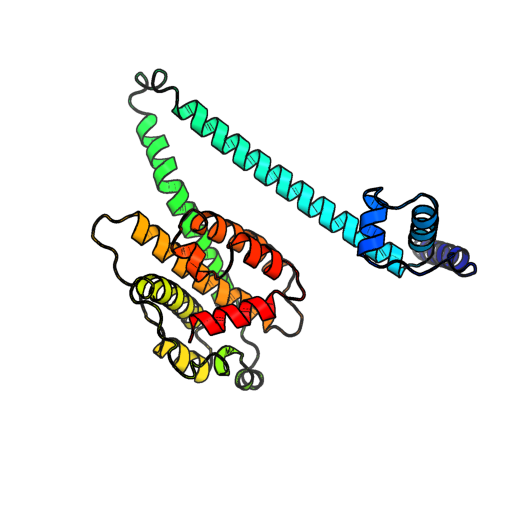 -14.072 1.00 65.88 87 TRP A CA 1
ATOM 694 C C . TRP A 1 87 ? -10.615 17.142 -15.268 1.00 65.88 87 TRP A C 1
ATOM 696 O O . TRP A 1 87 ? -10.559 17.648 -16.387 1.00 65.88 87 TRP A O 1
ATOM 706 N N . LEU A 1 88 ? -10.413 15.834 -15.069 1.00 65.12 88 LEU A N 1
ATOM 707 C CA . LEU A 1 88 ? -10.082 14.887 -16.142 1.00 65.12 88 LEU A CA 1
ATOM 708 C C . LEU A 1 88 ? -11.193 14.781 -17.206 1.00 65.12 88 LEU A C 1
ATOM 710 O O . LEU A 1 88 ? -10.903 14.781 -18.403 1.00 65.12 88 LEU A O 1
ATOM 714 N N . HIS A 1 89 ? -12.471 14.758 -16.808 1.00 64.31 89 HIS A N 1
ATOM 715 C CA . HIS A 1 89 ? -13.590 14.794 -17.762 1.00 64.31 89 HIS A CA 1
ATOM 716 C C . HIS A 1 89 ? -13.707 16.141 -18.498 1.00 64.31 89 HIS A C 1
ATOM 718 O O . HIS A 1 89 ? -14.032 16.164 -19.689 1.00 64.31 89 HIS A O 1
ATOM 724 N N . GLY A 1 90 ? -13.393 17.257 -17.831 1.00 62.25 90 GLY A N 1
ATOM 725 C CA . GLY A 1 90 ? -13.300 18.579 -18.458 1.00 62.25 90 GLY A CA 1
ATOM 726 C C . GLY A 1 90 ? -12.229 18.626 -19.551 1.00 62.25 90 GLY A C 1
ATOM 727 O O . GLY A 1 90 ? -12.501 19.062 -20.665 1.00 62.25 90 GLY A O 1
ATOM 728 N N . LEU A 1 91 ? -11.048 18.069 -19.284 1.00 63.09 91 LEU A N 1
ATOM 729 C CA . LEU A 1 91 ? -9.967 17.948 -20.268 1.00 63.09 91 LEU A CA 1
ATOM 730 C C . LEU A 1 91 ? -10.323 17.037 -21.444 1.00 63.09 91 LEU A C 1
ATOM 732 O O . LEU A 1 91 ? -10.055 17.386 -22.592 1.00 63.09 91 LEU A O 1
ATOM 736 N N . ARG A 1 92 ? -10.974 15.898 -21.181 1.00 62.09 92 ARG A N 1
ATOM 737 C CA . ARG A 1 92 ? -11.399 14.967 -22.235 1.00 62.09 92 ARG A CA 1
ATOM 738 C C . ARG A 1 92 ? -12.470 15.572 -23.148 1.00 62.09 92 ARG A C 1
ATOM 740 O O . ARG A 1 92 ? -12.397 15.399 -24.360 1.00 62.09 92 ARG A O 1
ATOM 747 N N . SER A 1 93 ? -13.442 16.295 -22.589 1.00 63.34 93 SER A N 1
ATOM 748 C CA . SER A 1 93 ? -14.477 16.979 -23.383 1.00 63.34 93 SER A CA 1
ATOM 749 C C . SER A 1 93 ? -13.927 18.172 -24.174 1.00 63.34 93 SER A C 1
ATOM 751 O O . SER A 1 93 ? -14.382 18.429 -25.288 1.00 63.34 93 SER A O 1
ATOM 753 N N . TRP A 1 94 ? -12.901 18.850 -23.653 1.00 54.72 94 TRP A N 1
ATOM 754 C CA . TRP A 1 94 ? -12.164 19.883 -24.383 1.00 54.72 94 TRP A CA 1
ATOM 755 C C . TRP A 1 94 ? -11.366 19.301 -25.565 1.00 54.72 94 TRP A C 1
ATOM 757 O O . TRP A 1 94 ? -11.374 19.876 -26.650 1.00 54.72 94 TRP A O 1
ATOM 767 N N . TRP A 1 95 ? -10.785 18.106 -25.404 1.00 51.81 95 TRP A N 1
ATOM 768 C CA . TRP A 1 95 ? -10.082 17.365 -26.465 1.00 51.81 95 TRP A CA 1
ATOM 769 C C . TRP A 1 95 ? -10.986 16.831 -27.586 1.00 51.81 95 TRP A C 1
ATOM 771 O O . TRP A 1 95 ? -10.540 16.685 -28.720 1.00 51.81 95 TRP A O 1
ATOM 781 N N . GLN A 1 96 ? -12.267 16.569 -27.312 1.00 60.75 96 GLN A N 1
ATOM 782 C CA . GLN A 1 96 ? -13.225 16.107 -28.328 1.00 60.75 96 GLN A CA 1
ATOM 783 C C . GLN A 1 96 ? -13.773 17.230 -29.226 1.00 60.75 96 GLN A C 1
ATOM 785 O O . GLN A 1 96 ? -14.643 16.982 -30.060 1.00 60.75 96 GLN A O 1
ATOM 790 N N . ARG A 1 97 ? -13.252 18.458 -29.106 1.00 56.12 97 ARG A N 1
ATOM 791 C CA . ARG A 1 97 ? -13.543 19.574 -30.019 1.00 56.12 97 ARG A CA 1
ATOM 792 C C . ARG A 1 97 ? -12.315 19.910 -30.883 1.00 56.12 97 ARG A C 1
ATOM 794 O O . ARG A 1 97 ? -11.710 20.964 -30.691 1.00 56.12 97 ARG A O 1
ATOM 801 N N . PRO A 1 98 ? -11.957 19.065 -31.870 1.00 49.91 98 PRO A N 1
ATOM 802 C CA . PRO A 1 98 ? -10.774 19.272 -32.712 1.00 49.91 98 PRO A CA 1
ATOM 803 C C . PRO A 1 98 ? -10.847 20.530 -33.599 1.00 49.91 98 PRO A C 1
ATOM 805 O O . PRO A 1 98 ? -9.826 20.982 -34.106 1.00 49.91 98 PRO A O 1
ATOM 808 N N . ALA A 1 99 ? -12.024 21.144 -33.763 1.00 51.84 99 ALA A N 1
ATOM 809 C CA . ALA A 1 99 ? -12.215 22.283 -34.663 1.00 51.84 99 ALA A CA 1
ATOM 810 C C . ALA A 1 99 ? -11.707 23.641 -34.128 1.00 51.84 99 ALA A C 1
ATOM 812 O O . ALA A 1 99 ? -11.577 24.578 -34.909 1.00 51.84 99 ALA A O 1
ATOM 813 N N . ALA A 1 100 ? -11.411 23.782 -32.828 1.00 51.72 100 ALA A N 1
ATOM 814 C CA . ALA A 1 100 ? -11.105 25.094 -32.235 1.00 51.72 100 ALA A CA 1
ATOM 815 C C . ALA A 1 100 ? -9.609 25.481 -32.224 1.00 51.72 100 ALA A C 1
ATOM 817 O O . ALA A 1 100 ? -9.291 26.637 -31.961 1.00 51.72 100 ALA A O 1
ATOM 818 N N . PHE A 1 101 ? -8.686 24.553 -32.512 1.00 50.75 101 PHE A N 1
ATOM 819 C CA . PHE A 1 101 ? -7.240 24.781 -32.318 1.00 50.75 101 PHE A CA 1
ATOM 820 C C . PHE A 1 101 ? -6.391 24.745 -33.596 1.00 50.75 101 PHE A C 1
ATOM 822 O O . PHE A 1 101 ? -5.186 24.970 -33.528 1.00 50.75 101 PHE A O 1
ATOM 829 N N . ALA A 1 102 ? -7.004 24.564 -34.770 1.00 50.19 102 ALA A N 1
ATOM 830 C CA . ALA A 1 102 ? -6.297 24.577 -36.055 1.00 50.19 102 ALA A CA 1
ATOM 831 C C . ALA A 1 102 ? -5.736 25.963 -36.458 1.00 50.19 102 ALA A C 1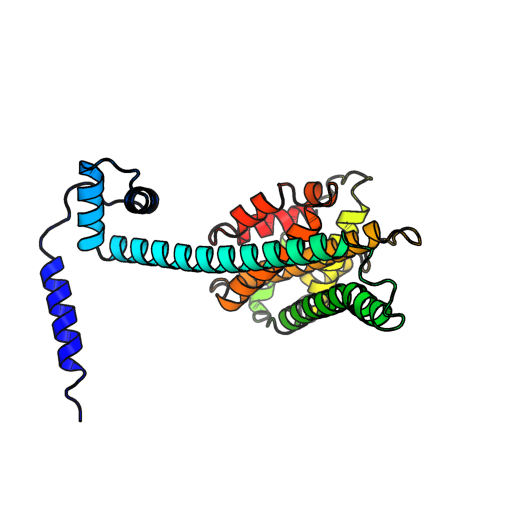
ATOM 833 O O . ALA A 1 102 ? -4.956 26.050 -37.399 1.00 50.19 102 ALA A O 1
ATOM 834 N N . TRP A 1 103 ? -6.103 27.044 -35.757 1.00 51.84 103 TRP A N 1
ATOM 835 C CA . TRP A 1 103 ? -5.697 28.422 -36.088 1.00 51.84 103 TRP A CA 1
ATOM 836 C C . TRP A 1 103 ? -4.547 28.997 -35.241 1.00 51.84 103 TRP A C 1
ATOM 838 O O . TRP A 1 103 ? -4.069 30.089 -35.533 1.00 51.84 103 TRP A O 1
ATOM 848 N N . LEU A 1 104 ? -4.055 28.288 -34.219 1.00 44.94 104 LEU A N 1
ATOM 849 C CA . LEU A 1 104 ? -2.960 28.760 -33.355 1.00 44.94 104 LEU A CA 1
ATOM 850 C C . LEU A 1 104 ? -1.723 27.870 -33.519 1.00 44.94 104 LEU A C 1
ATOM 852 O O . LEU A 1 104 ? -1.389 27.066 -32.647 1.00 44.94 104 LEU A O 1
ATOM 856 N N . GLY A 1 105 ? -1.038 28.030 -34.654 1.00 41.97 105 GLY A N 1
ATOM 857 C CA . GLY A 1 105 ? 0.126 27.252 -35.110 1.00 41.97 105 GLY A CA 1
ATOM 858 C C . GLY A 1 105 ? 1.412 27.338 -34.268 1.00 41.97 105 GLY A C 1
ATOM 859 O O . GLY A 1 105 ? 2.495 27.181 -34.813 1.00 41.97 105 GLY A O 1
ATOM 860 N N . GLY A 1 106 ? 1.325 27.563 -32.954 1.00 42.38 106 GLY A N 1
ATOM 861 C CA . GLY A 1 106 ? 2.490 27.590 -32.057 1.00 42.38 106 GLY A CA 1
ATOM 862 C C . GLY A 1 106 ? 2.233 27.167 -30.605 1.00 42.38 106 GLY A C 1
ATOM 863 O O . GLY A 1 106 ? 3.175 26.808 -29.909 1.00 42.38 106 GLY A O 1
ATOM 864 N N . ALA A 1 107 ? 0.979 27.147 -30.130 1.00 45.56 107 ALA A N 1
ATOM 865 C CA . ALA A 1 107 ? 0.667 26.817 -28.729 1.00 45.56 107 ALA A CA 1
ATOM 866 C C . ALA A 1 107 ? 0.451 25.310 -28.477 1.00 45.56 107 ALA A C 1
ATOM 868 O O . ALA A 1 107 ? 0.596 24.830 -27.351 1.00 45.56 107 ALA A O 1
ATOM 869 N N . VAL A 1 108 ? 0.127 24.547 -29.525 1.00 46.31 108 VAL A N 1
ATOM 870 C CA . VAL A 1 108 ? -0.216 23.120 -29.413 1.00 46.31 108 VAL A CA 1
ATOM 871 C C . VAL A 1 108 ? 1.007 22.264 -29.061 1.00 46.31 108 VAL A C 1
ATOM 873 O O . VAL A 1 108 ? 0.884 21.318 -28.289 1.00 46.31 108 VAL A O 1
ATOM 876 N N . THR A 1 109 ? 2.204 22.628 -29.529 1.00 46.50 109 THR A N 1
ATOM 877 C CA . THR A 1 109 ? 3.457 21.914 -29.221 1.00 46.50 109 THR A CA 1
ATOM 878 C C . THR A 1 109 ? 3.869 22.048 -27.754 1.00 46.50 109 THR A C 1
ATOM 880 O O . THR A 1 109 ? 4.285 21.059 -27.153 1.00 46.50 109 THR A O 1
ATOM 883 N N . ALA A 1 110 ? 3.684 23.218 -27.134 1.00 43.25 110 ALA A N 1
ATOM 884 C CA . ALA A 1 110 ? 3.973 23.415 -25.712 1.00 43.25 110 ALA A CA 1
ATOM 885 C C . ALA A 1 110 ? 2.994 22.645 -24.805 1.00 43.25 110 ALA A C 1
ATOM 887 O O . ALA A 1 110 ? 3.403 22.073 -23.798 1.00 43.25 110 ALA A O 1
ATOM 888 N N . MET A 1 111 ? 1.711 22.563 -25.176 1.00 40.34 111 MET A N 1
ATOM 889 C CA . MET A 1 111 ? 0.720 21.800 -24.406 1.00 40.34 111 MET A CA 1
ATOM 890 C C . MET A 1 111 ? 0.894 20.282 -24.550 1.00 40.34 111 MET A C 1
ATOM 892 O O . MET A 1 111 ? 0.752 19.563 -23.564 1.00 40.34 111 MET A O 1
ATOM 896 N N . LEU A 1 112 ? 1.259 19.792 -25.739 1.00 44.62 112 LEU A N 1
ATOM 897 C CA . LEU A 1 112 ? 1.631 18.386 -25.945 1.00 44.62 112 LEU A CA 1
ATOM 898 C C . LEU A 1 112 ? 2.900 18.019 -25.169 1.00 44.62 112 LEU A C 1
ATOM 900 O O . LEU A 1 112 ? 2.953 16.943 -24.580 1.00 44.62 112 LEU A O 1
ATOM 904 N N . ALA A 1 113 ? 3.879 18.928 -25.100 1.00 40.72 113 ALA A N 1
ATOM 905 C CA . ALA A 1 113 ? 5.054 18.758 -24.254 1.00 40.72 113 ALA A CA 1
ATOM 906 C C . ALA A 1 113 ? 4.666 18.695 -22.771 1.00 40.72 113 ALA A C 1
ATOM 908 O O . ALA A 1 113 ? 5.120 17.798 -22.079 1.00 40.72 113 ALA A O 1
ATOM 909 N N . VAL A 1 114 ? 3.760 19.547 -22.279 1.00 38.78 114 VAL A N 1
ATOM 910 C CA . VAL A 1 114 ? 3.261 19.431 -20.898 1.00 38.78 114 VAL A CA 1
ATOM 911 C C . VAL A 1 114 ? 2.546 18.094 -20.683 1.00 38.78 114 VAL A C 1
ATOM 913 O O . VAL A 1 114 ? 2.819 17.434 -19.697 1.00 38.78 114 VAL A O 1
ATOM 916 N N . ILE A 1 115 ? 1.697 17.623 -21.597 1.00 43.25 115 ILE A N 1
ATOM 917 C CA . ILE A 1 115 ? 0.971 16.349 -21.422 1.00 43.25 115 ILE A CA 1
ATOM 918 C C . ILE A 1 115 ? 1.904 15.127 -21.477 1.00 43.25 115 ILE A C 1
ATOM 920 O O . ILE A 1 115 ? 1.671 14.164 -20.753 1.00 43.25 115 ILE A O 1
ATOM 924 N N . LEU A 1 116 ? 2.961 15.159 -22.292 1.00 42.94 116 LEU A N 1
ATOM 925 C CA . LEU A 1 116 ? 3.946 14.073 -22.381 1.00 42.94 116 LEU A CA 1
ATOM 926 C C . LEU A 1 116 ? 4.985 14.121 -21.255 1.00 42.94 116 LEU A C 1
ATOM 928 O O . LEU A 1 116 ? 5.441 13.079 -20.796 1.00 42.94 116 LEU A O 1
ATOM 932 N N . VAL A 1 117 ? 5.353 15.316 -20.795 1.00 39.44 117 VAL A N 1
ATOM 933 C CA . VAL A 1 117 ? 6.412 15.515 -19.799 1.00 39.44 117 VAL A CA 1
ATOM 934 C C . VAL A 1 117 ? 5.853 15.513 -18.373 1.00 39.44 117 VAL A C 1
ATOM 936 O O . VAL A 1 117 ? 6.543 15.083 -17.457 1.00 39.44 117 VAL A O 1
ATOM 939 N N . LEU A 1 118 ? 4.600 15.920 -18.144 1.00 36.66 118 LEU A N 1
ATOM 940 C CA . LEU A 1 118 ? 3.980 15.918 -16.813 1.00 36.66 118 LEU A CA 1
ATOM 941 C C . LEU A 1 118 ? 3.886 14.524 -16.166 1.00 36.66 118 LEU A C 1
ATOM 943 O O . LEU A 1 118 ? 4.226 14.447 -14.987 1.00 36.66 118 LEU A O 1
ATOM 947 N N . PRO A 1 119 ? 3.485 13.429 -16.850 1.00 47.50 119 PRO A N 1
ATOM 948 C CA . PRO A 1 119 ? 3.541 12.096 -16.250 1.00 47.50 119 PRO A CA 1
ATOM 949 C C . PRO A 1 119 ? 4.983 11.703 -15.912 1.00 47.50 119 PRO A C 1
ATOM 951 O O . PRO A 1 119 ? 5.220 11.229 -14.812 1.00 47.50 119 PRO A O 1
ATOM 954 N N . VAL A 1 120 ? 5.959 12.038 -16.764 1.00 51.53 120 VAL A N 1
ATOM 955 C CA . VAL A 1 120 ? 7.387 11.774 -16.506 1.00 51.53 120 VAL A CA 1
ATOM 956 C C . VAL A 1 120 ? 7.917 12.575 -15.304 1.00 51.53 120 VAL A C 1
ATOM 958 O O . VAL A 1 120 ? 8.661 12.043 -14.486 1.00 51.53 120 VAL A O 1
ATOM 961 N N . ILE A 1 121 ? 7.512 13.840 -15.143 1.00 45.03 121 ILE A N 1
ATOM 962 C CA . ILE A 1 121 ? 7.893 14.680 -13.992 1.00 45.03 121 ILE A CA 1
ATOM 963 C C . ILE A 1 121 ? 7.199 14.208 -12.707 1.00 45.03 121 ILE A C 1
ATOM 965 O O . ILE A 1 121 ? 7.808 14.223 -11.636 1.00 45.03 121 ILE A O 1
ATOM 969 N N . LEU A 1 122 ? 5.922 13.825 -12.785 1.00 49.28 122 LEU A N 1
ATOM 970 C CA . LEU A 1 122 ? 5.179 13.290 -11.643 1.00 49.28 122 LEU A CA 1
ATOM 971 C C . LEU A 1 122 ? 5.755 11.942 -11.201 1.00 49.28 122 LEU A C 1
ATOM 973 O O . LEU A 1 122 ? 5.887 11.728 -9.998 1.00 49.28 122 LEU A O 1
ATOM 977 N N . ASP A 1 123 ? 6.166 11.101 -12.150 1.00 56.25 123 ASP A N 1
ATOM 978 C CA . ASP A 1 123 ? 6.825 9.823 -11.885 1.00 56.25 123 ASP A CA 1
ATOM 979 C C . ASP A 1 123 ? 8.198 10.044 -11.253 1.00 56.25 123 ASP A C 1
ATOM 981 O O . ASP A 1 123 ? 8.453 9.503 -10.184 1.00 56.25 123 ASP A O 1
ATOM 985 N N . ALA A 1 124 ? 9.024 10.949 -11.789 1.00 58.56 124 ALA A N 1
ATOM 986 C CA . ALA A 1 124 ? 10.321 11.283 -11.195 1.00 58.56 124 ALA A CA 1
ATOM 987 C C . ALA A 1 124 ? 10.203 11.797 -9.746 1.00 58.56 124 ALA A C 1
ATOM 989 O O . ALA A 1 124 ? 11.033 11.467 -8.897 1.00 58.56 124 ALA A O 1
ATOM 990 N N . ARG A 1 125 ? 9.151 12.570 -9.429 1.00 60.34 125 ARG A N 1
ATOM 991 C CA . ARG A 1 125 ? 8.871 13.005 -8.048 1.00 60.34 125 ARG A CA 1
ATOM 992 C C . ARG A 1 125 ? 8.409 11.859 -7.153 1.00 60.34 125 ARG A C 1
ATOM 994 O O . ARG A 1 125 ? 8.732 11.866 -5.968 1.00 60.34 125 ARG A O 1
ATOM 1001 N N . LEU A 1 126 ? 7.642 10.905 -7.681 1.00 62.59 126 LEU A N 1
ATOM 1002 C CA . LEU A 1 126 ? 7.210 9.731 -6.924 1.00 62.59 126 LEU A CA 1
ATOM 1003 C C . LEU A 1 126 ? 8.412 8.833 -6.598 1.00 62.59 126 LEU A C 1
ATOM 1005 O O . LEU A 1 126 ? 8.636 8.514 -5.433 1.00 62.59 126 LEU A O 1
ATOM 1009 N N . THR A 1 127 ? 9.219 8.517 -7.614 1.00 63.28 127 THR A N 1
ATOM 1010 C CA . THR A 1 127 ? 10.428 7.691 -7.516 1.00 63.28 127 THR A CA 1
ATOM 1011 C C . THR A 1 127 ? 11.438 8.301 -6.542 1.00 63.28 127 THR A C 1
ATOM 1013 O O . THR A 1 127 ? 11.924 7.587 -5.665 1.00 63.28 127 THR A O 1
ATOM 1016 N N . GLY A 1 128 ? 11.692 9.614 -6.641 1.00 67.69 128 GLY A N 1
ATOM 1017 C CA . GLY A 1 128 ? 12.612 10.330 -5.750 1.00 67.69 128 GLY A CA 1
ATOM 1018 C C . GLY A 1 128 ? 12.136 10.368 -4.296 1.00 67.69 128 GLY A C 1
ATOM 1019 O O . GLY A 1 128 ? 12.909 10.084 -3.389 1.00 67.69 128 GLY A O 1
ATOM 1020 N N . ASN A 1 129 ? 10.837 10.593 -4.059 1.00 73.25 129 ASN A N 1
ATOM 1021 C CA . ASN A 1 129 ? 10.275 10.569 -2.702 1.00 73.25 129 ASN A CA 1
ATOM 1022 C C . ASN A 1 129 ? 10.383 9.191 -2.030 1.00 73.25 129 ASN A C 1
ATOM 1024 O O . ASN A 1 129 ? 10.464 9.119 -0.803 1.00 73.25 129 ASN A O 1
ATOM 1028 N N . ILE A 1 130 ? 10.317 8.101 -2.803 1.00 72.06 130 ILE A N 1
ATOM 1029 C CA . ILE A 1 130 ? 10.476 6.743 -2.273 1.00 72.06 130 ILE A CA 1
ATOM 1030 C C . ILE A 1 130 ? 11.949 6.491 -1.920 1.00 72.06 130 ILE A C 1
ATOM 1032 O O . ILE A 1 130 ? 12.211 5.995 -0.827 1.00 72.06 130 ILE A O 1
ATOM 1036 N N . ASP A 1 131 ? 12.899 6.883 -2.779 1.00 75.00 131 ASP A N 1
ATOM 1037 C CA . ASP A 1 131 ? 14.339 6.729 -2.508 1.00 75.00 131 ASP A CA 1
ATOM 1038 C C . ASP A 1 131 ? 14.771 7.521 -1.274 1.00 75.00 131 ASP A C 1
ATOM 1040 O O . ASP A 1 131 ? 15.386 6.951 -0.376 1.00 75.00 131 ASP A O 1
ATOM 1044 N N . ASP A 1 132 ? 14.371 8.790 -1.172 1.00 76.50 132 ASP A N 1
ATOM 1045 C CA . ASP A 1 132 ? 14.712 9.647 -0.031 1.00 76.50 132 ASP A CA 1
ATOM 1046 C C . ASP A 1 132 ? 14.171 9.080 1.290 1.00 76.50 132 ASP A C 1
ATOM 1048 O O . ASP A 1 132 ? 14.826 9.148 2.332 1.00 76.50 132 ASP A O 1
ATOM 1052 N N . ARG A 1 133 ? 12.976 8.477 1.263 1.00 77.25 133 ARG A N 1
ATOM 1053 C CA . ARG A 1 133 ? 12.369 7.850 2.447 1.00 77.25 133 ARG A CA 1
ATOM 1054 C C . ARG A 1 133 ? 13.047 6.551 2.841 1.00 77.25 133 ARG A C 1
ATOM 1056 O O . ARG A 1 133 ? 13.175 6.288 4.033 1.00 77.25 133 ARG A O 1
ATOM 1063 N N . ILE A 1 134 ? 13.449 5.748 1.861 1.00 78.50 134 ILE A N 1
ATOM 1064 C CA . ILE A 1 134 ? 14.187 4.510 2.106 1.00 78.50 134 ILE A CA 1
ATOM 1065 C C . ILE A 1 134 ? 15.577 4.849 2.656 1.00 78.50 134 ILE A C 1
ATOM 1067 O O . ILE A 1 134 ? 15.966 4.301 3.681 1.00 78.50 134 ILE A O 1
ATOM 1071 N N . ALA A 1 135 ? 16.285 5.803 2.048 1.00 78.00 135 ALA A N 1
ATOM 1072 C CA . ALA A 1 135 ? 17.597 6.254 2.507 1.00 78.00 135 ALA A CA 1
ATOM 1073 C C . ALA A 1 135 ? 17.540 6.929 3.890 1.00 78.00 135 ALA A C 1
ATOM 1075 O O . ALA A 1 135 ? 18.444 6.766 4.706 1.00 78.00 135 ALA A O 1
ATOM 1076 N N . GLY A 1 136 ? 16.460 7.661 4.181 1.00 75.56 136 GLY A N 1
ATOM 1077 C CA . GLY A 1 136 ? 16.208 8.256 5.494 1.00 75.56 136 GLY A CA 1
ATOM 1078 C C . GLY A 1 136 ? 15.785 7.251 6.571 1.00 75.56 136 GLY A C 1
ATOM 1079 O O . GLY A 1 136 ? 15.660 7.627 7.740 1.00 75.56 136 GLY A O 1
ATOM 1080 N N . PHE A 1 137 ? 15.551 5.984 6.213 1.00 73.38 137 PHE A N 1
ATOM 1081 C CA . PHE A 1 137 ? 15.138 4.962 7.162 1.00 73.38 137 PHE A CA 1
ATOM 1082 C C . PHE A 1 137 ? 16.335 4.498 8.001 1.00 73.38 137 PHE A C 1
ATOM 1084 O O . PHE A 1 137 ? 17.170 3.710 7.564 1.00 73.38 137 PHE A O 1
ATOM 1091 N N . GLN A 1 138 ? 16.409 4.973 9.245 1.00 70.25 138 GLN A N 1
ATOM 1092 C CA . GLN A 1 138 ? 17.396 4.485 10.206 1.00 70.25 138 GLN A CA 1
ATOM 1093 C C . GLN A 1 138 ? 17.023 3.070 10.654 1.00 70.25 138 GLN A C 1
ATOM 1095 O O . GLN A 1 138 ? 16.011 2.863 11.329 1.00 70.25 138 GLN A O 1
ATOM 1100 N N . LEU A 1 139 ? 17.848 2.095 10.272 1.00 66.38 139 LEU A N 1
ATOM 1101 C CA . LEU A 1 139 ? 17.726 0.723 10.751 1.00 66.38 139 LEU A CA 1
ATOM 1102 C C . LEU A 1 139 ? 17.952 0.713 12.278 1.00 66.38 139 LEU A C 1
ATOM 1104 O O . LEU A 1 139 ? 18.882 1.380 12.743 1.00 66.38 139 LEU A O 1
ATOM 1108 N N . PRO A 1 140 ? 17.148 -0.013 13.082 1.00 62.62 140 PRO A N 1
ATOM 1109 C CA . PRO A 1 140 ? 17.473 -0.232 14.480 1.00 62.62 140 PRO A CA 1
ATOM 1110 C C . PRO A 1 140 ? 18.884 -0.821 14.659 1.00 62.62 140 PRO A C 1
ATOM 1112 O O . PRO A 1 140 ? 19.437 -1.434 13.734 1.00 62.62 140 PRO A O 1
ATOM 1115 N N . PRO A 1 141 ? 19.479 -0.609 15.847 1.00 62.00 141 PRO A N 1
ATOM 1116 C CA . PRO A 1 141 ? 20.835 -1.044 16.150 1.00 62.00 141 PRO A CA 1
ATOM 1117 C C . PRO A 1 141 ? 21.049 -2.546 15.897 1.00 62.00 141 PRO A C 1
ATOM 1119 O O . PRO A 1 141 ? 20.120 -3.355 15.870 1.00 62.00 141 PRO A O 1
ATOM 1122 N N . THR A 1 142 ? 22.307 -2.901 15.631 1.00 58.31 142 THR A N 1
ATOM 1123 C CA . THR A 1 142 ? 22.756 -4.187 15.070 1.00 58.31 142 THR A CA 1
ATOM 1124 C C . THR A 1 142 ? 22.397 -5.413 15.910 1.00 58.31 142 THR A C 1
ATOM 1126 O O . THR A 1 142 ? 22.291 -6.520 15.390 1.00 58.31 142 THR A O 1
ATOM 1129 N N . ASP A 1 143 ? 22.155 -5.225 17.201 1.00 53.72 143 ASP A N 1
ATOM 1130 C CA . ASP A 1 143 ? 21.675 -6.248 18.128 1.00 53.72 143 ASP A CA 1
ATOM 1131 C C . ASP A 1 143 ? 20.232 -6.698 17.827 1.00 53.72 143 ASP A C 1
ATOM 1133 O O . ASP A 1 143 ? 19.918 -7.881 17.967 1.00 53.72 143 ASP A O 1
ATOM 1137 N N . MET A 1 144 ? 19.385 -5.809 17.297 1.00 52.06 144 MET A N 1
ATOM 1138 C CA . MET A 1 144 ? 18.039 -6.142 16.808 1.00 52.06 144 MET A CA 1
ATOM 1139 C C . MET A 1 144 ? 18.020 -6.694 15.370 1.00 52.06 144 MET A C 1
ATOM 1141 O O . MET A 1 144 ? 16.985 -7.183 14.915 1.00 52.06 144 MET A O 1
ATOM 1145 N N . GLN A 1 145 ? 19.149 -6.678 14.649 1.00 52.16 145 GLN A N 1
ATOM 1146 C CA . GLN A 1 145 ? 19.217 -7.125 13.247 1.00 52.16 145 GLN A CA 1
ATOM 1147 C C . GLN A 1 145 ? 19.151 -8.652 13.084 1.00 52.16 145 GLN A C 1
ATOM 1149 O O . GLN A 1 145 ? 18.715 -9.155 12.054 1.00 52.16 145 GLN A O 1
ATOM 1154 N N . THR A 1 146 ? 19.464 -9.439 14.116 1.00 51.22 146 THR A N 1
ATOM 1155 C CA . THR A 1 146 ? 19.235 -10.899 14.053 1.00 51.22 146 THR A CA 1
ATOM 1156 C C . THR A 1 146 ? 17.747 -11.269 14.014 1.00 51.22 146 THR A C 1
ATOM 1158 O O . THR A 1 146 ? 17.390 -12.322 13.488 1.00 51.22 146 THR A O 1
ATOM 1161 N N . ALA A 1 147 ? 16.874 -10.379 14.499 1.00 53.38 147 ALA A N 1
ATOM 1162 C CA . ALA A 1 147 ? 15.422 -10.497 14.405 1.00 53.38 147 ALA A CA 1
ATOM 1163 C C . ALA A 1 147 ? 14.851 -9.841 13.135 1.00 53.38 147 ALA A C 1
ATOM 1165 O O . ALA A 1 147 ? 13.629 -9.763 12.980 1.00 53.38 147 ALA A O 1
ATOM 1166 N N . TRP A 1 148 ? 15.712 -9.360 12.230 1.00 60.25 148 TRP A N 1
ATOM 1167 C CA . TRP A 1 148 ? 15.269 -8.607 11.072 1.00 60.25 148 TRP A CA 1
ATOM 1168 C C . TRP A 1 148 ? 14.370 -9.465 10.167 1.00 60.25 148 TRP A C 1
ATOM 1170 O O . TRP A 1 148 ? 14.709 -10.609 9.835 1.00 60.25 148 TRP A O 1
ATOM 1180 N N . PRO A 1 149 ? 13.207 -8.944 9.742 1.00 61.91 149 PRO A N 1
ATOM 1181 C CA . PRO A 1 149 ? 12.124 -9.758 9.192 1.00 61.91 149 PRO A CA 1
ATOM 1182 C C . PRO A 1 149 ? 12.434 -10.501 7.884 1.00 61.91 149 PRO A C 1
ATOM 1184 O O . PRO A 1 149 ? 11.705 -11.427 7.527 1.00 61.91 149 PRO A O 1
ATOM 1187 N N . TRP A 1 150 ? 13.510 -10.148 7.176 1.00 65.56 150 TRP A N 1
ATOM 1188 C CA . TRP A 1 150 ? 13.900 -10.796 5.919 1.00 65.56 150 TRP A CA 1
ATOM 1189 C C . TRP A 1 150 ? 14.354 -12.248 6.099 1.00 65.56 150 TRP A C 1
ATOM 1191 O O . TRP A 1 150 ? 14.241 -13.036 5.165 1.00 65.56 150 TRP A O 1
ATOM 1201 N N . GLY A 1 151 ? 14.821 -12.638 7.292 1.00 63.09 151 GLY A N 1
ATOM 1202 C CA . GLY A 1 151 ? 15.297 -14.003 7.547 1.00 63.09 151 GLY A CA 1
ATOM 1203 C C . GLY A 1 151 ? 14.226 -15.086 7.348 1.00 63.09 151 GLY A C 1
ATOM 1204 O O . GLY A 1 151 ? 14.561 -16.219 7.010 1.00 63.09 151 GLY A O 1
ATOM 1205 N N . ARG A 1 152 ? 12.937 -14.740 7.507 1.00 65.25 152 ARG A N 1
ATOM 1206 C CA . ARG A 1 152 ? 11.803 -15.653 7.256 1.00 65.25 152 ARG A CA 1
ATOM 1207 C C . ARG A 1 152 ? 11.377 -15.701 5.791 1.00 65.25 152 ARG A C 1
ATOM 1209 O O . ARG A 1 152 ? 10.813 -16.702 5.375 1.00 65.25 152 ARG A O 1
ATOM 1216 N N . LEU A 1 153 ? 11.685 -14.647 5.037 1.00 61.97 153 LEU A N 1
ATOM 1217 C CA . LEU A 1 153 ? 11.339 -14.478 3.624 1.00 61.97 153 LEU A CA 1
ATOM 1218 C C . LEU A 1 153 ? 12.373 -15.122 2.688 1.00 61.97 153 LEU A C 1
ATOM 1220 O O . LEU A 1 153 ? 12.330 -14.922 1.478 1.00 61.97 153 LEU A O 1
ATOM 1224 N N . ILE A 1 154 ? 13.333 -15.876 3.235 1.00 61.88 154 ILE A N 1
ATOM 1225 C CA . ILE A 1 154 ? 14.253 -16.670 2.427 1.00 61.88 154 ILE A CA 1
ATOM 1226 C C . ILE A 1 154 ? 13.432 -17.812 1.805 1.00 61.88 154 ILE A C 1
ATOM 1228 O O . ILE A 1 154 ? 12.979 -18.682 2.554 1.00 61.88 154 ILE A O 1
ATOM 1232 N N . PRO A 1 155 ? 13.255 -17.842 0.470 1.00 55.78 155 PRO A N 1
ATOM 1233 C CA . PRO A 1 155 ? 12.427 -18.836 -0.206 1.00 55.78 155 PRO A CA 1
ATOM 1234 C C . PRO A 1 155 ? 12.833 -20.254 0.201 1.00 55.78 155 PRO A C 1
ATOM 1236 O O . PRO A 1 155 ? 14.000 -20.636 0.066 1.00 55.78 155 PRO A O 1
ATOM 1239 N N . LYS A 1 156 ? 11.872 -21.037 0.710 1.00 57.94 156 LYS A N 1
ATOM 1240 C CA . LYS A 1 156 ? 12.068 -22.453 1.088 1.00 57.94 156 LYS A CA 1
ATOM 1241 C C . LYS A 1 156 ? 11.853 -23.438 -0.068 1.00 57.94 156 LYS A C 1
ATOM 1243 O O . LYS A 1 156 ? 11.877 -24.645 0.142 1.00 57.94 156 LYS A O 1
ATOM 1248 N N . GLY A 1 157 ? 11.696 -22.934 -1.282 1.00 56.97 157 GLY A N 1
ATOM 1249 C CA . GLY A 1 157 ? 11.440 -23.713 -2.484 1.00 56.97 157 GLY A CA 1
ATOM 1250 C C . GLY A 1 157 ? 10.681 -22.831 -3.456 1.00 56.97 157 GLY A C 1
ATOM 1251 O O . GLY A 1 157 ? 9.776 -22.117 -3.036 1.00 56.97 157 GLY A O 1
ATOM 1252 N N . VAL A 1 158 ? 11.102 -22.846 -4.718 1.00 55.88 158 VAL A N 1
ATOM 1253 C CA . VAL A 1 158 ? 10.464 -22.061 -5.773 1.00 55.88 158 VAL A CA 1
ATOM 1254 C C . VAL A 1 158 ? 9.143 -22.744 -6.091 1.00 55.88 158 VAL A C 1
ATOM 1256 O O . VAL A 1 158 ? 9.128 -23.818 -6.694 1.00 55.88 1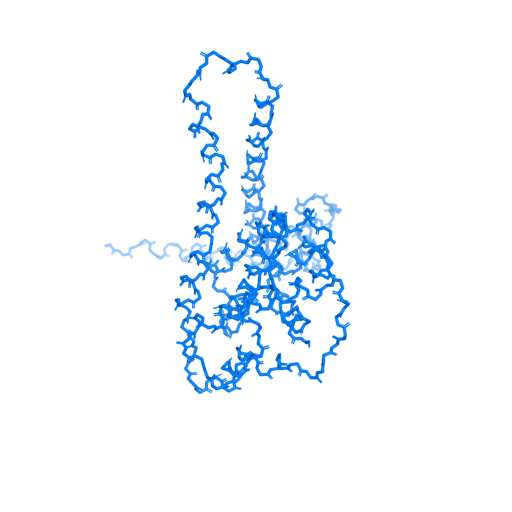58 VAL A O 1
ATOM 1259 N N . GLU A 1 159 ? 8.039 -22.161 -5.638 1.00 65.69 159 GLU A N 1
ATOM 1260 C CA . GLU A 1 159 ? 6.734 -22.505 -6.191 1.00 65.69 159 GLU A CA 1
ATOM 1261 C C . GLU A 1 159 ? 6.774 -22.141 -7.679 1.00 65.69 159 GLU A C 1
ATOM 1263 O O . GLU A 1 159 ? 7.292 -21.085 -8.051 1.00 65.69 159 GLU A O 1
ATOM 1268 N N . SER A 1 160 ? 6.358 -23.055 -8.559 1.00 70.69 160 SER A N 1
ATOM 1269 C CA . SER A 1 160 ? 6.513 -22.847 -9.998 1.00 70.69 160 SER A CA 1
ATOM 1270 C C . SER A 1 160 ? 5.600 -21.711 -10.454 1.00 70.69 160 SER A C 1
ATOM 1272 O O . SER A 1 160 ? 4.405 -21.911 -10.666 1.00 70.69 160 SER A O 1
ATOM 1274 N N . ILE A 1 161 ? 6.175 -20.521 -10.601 1.00 73.75 161 ILE A N 1
ATOM 1275 C CA . ILE A 1 161 ? 5.517 -19.373 -11.215 1.00 73.75 161 ILE A CA 1
ATOM 1276 C C . ILE A 1 161 ? 5.193 -19.749 -12.673 1.00 73.75 161 ILE A C 1
ATOM 1278 O O . ILE A 1 161 ? 6.089 -20.247 -13.367 1.00 73.75 161 ILE A O 1
ATOM 1282 N N . PRO A 1 162 ? 3.954 -19.532 -13.153 1.00 79.50 162 PRO A N 1
ATOM 1283 C CA . PRO A 1 162 ? 3.616 -19.728 -14.560 1.00 79.50 162 PRO A CA 1
ATOM 1284 C C . PRO A 1 162 ? 4.571 -18.950 -15.477 1.00 79.50 162 PRO A C 1
ATOM 1286 O O . PRO A 1 162 ? 4.986 -17.834 -15.165 1.00 79.50 162 PRO A O 1
ATOM 1289 N N . ALA A 1 163 ? 4.959 -19.526 -16.614 1.00 83.94 163 ALA A N 1
ATOM 1290 C CA . ALA A 1 163 ? 5.969 -18.915 -17.486 1.00 83.94 163 ALA A CA 1
ATOM 1291 C C . ALA A 1 163 ? 5.516 -17.550 -18.037 1.00 83.94 163 ALA A C 1
ATOM 1293 O O . ALA A 1 163 ? 6.326 -16.640 -18.198 1.00 83.94 163 ALA A O 1
ATOM 1294 N N . GLU A 1 164 ? 4.213 -17.394 -18.276 1.00 82.00 164 GLU A N 1
ATOM 1295 C CA . GLU A 1 164 ? 3.574 -16.149 -18.709 1.00 82.00 164 GLU A CA 1
ATOM 1296 C C . GLU A 1 164 ? 3.695 -14.997 -17.707 1.00 82.00 164 GLU A C 1
ATOM 1298 O O . GLU A 1 164 ? 3.455 -13.847 -18.080 1.00 82.00 164 GLU A O 1
ATOM 1303 N N . ASP A 1 165 ? 4.060 -15.332 -16.471 1.00 82.62 165 ASP A N 1
ATOM 1304 C CA . ASP A 1 165 ? 4.015 -14.469 -15.308 1.00 82.62 165 ASP A CA 1
ATOM 1305 C C . ASP A 1 165 ? 5.418 -14.155 -14.737 1.00 82.62 165 ASP A C 1
ATOM 1307 O O . ASP A 1 165 ? 5.607 -13.327 -13.837 1.00 82.62 165 ASP A O 1
ATOM 1311 N N . GLN A 1 166 ? 6.442 -14.823 -15.265 1.00 86.69 166 GLN A N 1
ATOM 1312 C CA . GLN A 1 166 ? 7.802 -14.752 -14.749 1.00 86.69 166 GLN A CA 1
ATOM 1313 C C . GLN A 1 166 ? 8.397 -13.342 -14.870 1.00 86.69 166 GLN A C 1
ATOM 1315 O O . GLN A 1 166 ? 9.078 -12.871 -13.956 1.00 86.69 166 GLN A O 1
ATOM 1320 N N . ASP A 1 167 ? 8.123 -12.645 -15.971 1.00 90.12 167 ASP A N 1
ATOM 1321 C CA . ASP A 1 167 ? 8.728 -11.347 -16.255 1.00 90.12 167 ASP A CA 1
ATOM 1322 C C . ASP A 1 167 ? 8.224 -10.234 -15.326 1.00 90.12 167 ASP A C 1
ATOM 1324 O O . ASP A 1 167 ? 8.992 -9.378 -14.874 1.00 90.12 167 ASP A O 1
ATOM 1328 N N . GLU A 1 168 ? 6.931 -10.244 -15.024 1.00 88.31 168 GLU A N 1
ATOM 1329 C CA . GLU A 1 168 ? 6.278 -9.317 -14.111 1.00 88.31 168 GLU A CA 1
ATOM 1330 C C . GLU A 1 168 ? 6.782 -9.511 -12.672 1.00 88.31 168 GLU A C 1
ATOM 1332 O O . GLU A 1 168 ? 7.120 -8.528 -12.002 1.00 88.31 168 GLU A O 1
ATOM 1337 N N . ILE A 1 169 ? 6.934 -10.761 -12.215 1.00 86.88 169 ILE A N 1
ATOM 1338 C CA . ILE A 1 169 ? 7.527 -11.045 -10.898 1.00 86.88 169 ILE A CA 1
ATOM 1339 C C . ILE A 1 169 ? 8.984 -10.599 -10.846 1.00 86.88 169 ILE A C 1
ATOM 1341 O O . ILE A 1 169 ? 9.410 -10.006 -9.854 1.00 86.88 169 ILE A O 1
ATOM 1345 N N . LEU A 1 170 ? 9.763 -10.830 -11.904 1.00 90.06 170 LEU A N 1
ATOM 1346 C CA . LEU A 1 170 ? 11.147 -10.363 -11.955 1.00 90.06 170 LEU A CA 1
ATOM 1347 C C . LEU A 1 170 ? 11.231 -8.830 -11.898 1.00 90.06 170 LEU A C 1
ATOM 1349 O O . LEU A 1 170 ? 12.104 -8.302 -11.209 1.00 90.06 170 LEU A O 1
ATOM 1353 N N . ALA A 1 171 ? 10.305 -8.106 -12.535 1.00 91.25 171 ALA A N 1
ATOM 1354 C CA . ALA A 1 171 ? 10.231 -6.647 -12.432 1.00 91.25 171 ALA A CA 1
ATOM 1355 C C . ALA A 1 171 ? 9.919 -6.175 -11.000 1.00 91.25 171 ALA A C 1
ATOM 1357 O O . ALA A 1 171 ? 10.585 -5.273 -10.480 1.00 91.25 171 ALA A O 1
ATOM 1358 N N . LEU A 1 172 ? 8.963 -6.829 -10.335 1.00 89.88 172 LEU A N 1
ATOM 1359 C CA . LEU A 1 172 ? 8.617 -6.574 -8.937 1.00 89.88 172 LEU A CA 1
ATOM 1360 C C . LEU A 1 172 ? 9.807 -6.844 -7.998 1.00 89.88 172 LEU A C 1
ATOM 1362 O O . LEU A 1 172 ? 10.171 -5.995 -7.179 1.00 89.88 172 LEU A O 1
ATOM 1366 N N . ARG A 1 173 ? 10.480 -7.988 -8.168 1.00 91.25 173 ARG A N 1
ATOM 1367 C CA . ARG A 1 173 ? 11.678 -8.378 -7.405 1.00 91.25 173 ARG A CA 1
ATOM 1368 C C . ARG A 1 173 ? 12.858 -7.433 -7.636 1.00 91.25 173 ARG A C 1
ATOM 1370 O O . ARG A 1 173 ? 13.580 -7.134 -6.685 1.00 91.25 173 ARG A O 1
ATOM 1377 N N . ALA A 1 174 ? 13.035 -6.913 -8.851 1.00 93.56 174 ALA A N 1
ATOM 1378 C CA . ALA A 1 174 ? 14.045 -5.892 -9.135 1.00 93.56 174 ALA A CA 1
ATOM 1379 C C . ALA A 1 174 ? 13.747 -4.577 -8.392 1.00 93.56 174 ALA A C 1
ATOM 1381 O O . ALA A 1 174 ? 14.658 -3.896 -7.919 1.00 93.56 174 ALA A O 1
ATOM 1382 N N . GLY A 1 175 ? 12.466 -4.231 -8.234 1.00 92.12 175 GLY A N 1
ATOM 1383 C CA . GLY A 1 175 ? 12.012 -3.154 -7.352 1.00 92.12 175 GLY A CA 1
ATOM 1384 C C . GLY A 1 175 ? 12.405 -3.371 -5.890 1.00 92.12 175 GLY A C 1
ATOM 1385 O O . GLY A 1 175 ? 13.042 -2.507 -5.285 1.00 92.12 175 GLY A O 1
ATOM 1386 N N . ILE A 1 176 ? 12.094 -4.553 -5.346 1.00 91.31 176 ILE A N 1
ATOM 1387 C CA . ILE A 1 176 ? 12.476 -4.951 -3.980 1.00 91.31 176 ILE A CA 1
ATOM 1388 C C . ILE A 1 176 ? 13.993 -4.837 -3.799 1.00 91.31 176 ILE A C 1
ATOM 1390 O O . ILE A 1 176 ? 14.451 -4.224 -2.836 1.00 91.31 176 ILE A O 1
ATOM 1394 N N . ARG A 1 177 ? 14.786 -5.360 -4.745 1.00 92.44 177 ARG A N 1
ATOM 1395 C CA . ARG A 1 177 ? 16.251 -5.270 -4.688 1.00 92.44 177 ARG A CA 1
ATOM 1396 C C . ARG A 1 177 ? 16.726 -3.828 -4.621 1.00 92.44 177 ARG A C 1
ATOM 1398 O O . ARG A 1 177 ? 17.550 -3.526 -3.767 1.00 92.44 177 ARG A O 1
ATOM 1405 N N . ARG A 1 178 ? 16.218 -2.947 -5.489 1.00 92.44 178 ARG A N 1
ATOM 1406 C CA . ARG A 1 178 ? 16.595 -1.523 -5.494 1.00 92.44 178 ARG A CA 1
ATOM 1407 C C . ARG A 1 178 ? 16.344 -0.872 -4.136 1.00 92.44 178 ARG A C 1
ATOM 1409 O O . ARG A 1 178 ? 17.235 -0.209 -3.618 1.00 92.44 178 ARG A O 1
ATOM 1416 N N . ALA A 1 179 ? 15.184 -1.126 -3.530 1.00 90.06 179 ALA A N 1
ATOM 1417 C CA . ALA A 1 179 ? 14.883 -0.637 -2.188 1.00 90.06 179 ALA A CA 1
ATOM 1418 C C . ALA A 1 179 ? 15.833 -1.211 -1.124 1.00 90.06 179 ALA A C 1
ATOM 1420 O O . ALA A 1 179 ? 16.364 -0.464 -0.312 1.00 90.06 179 ALA A O 1
ATOM 1421 N N . LEU A 1 180 ? 16.098 -2.520 -1.147 1.00 87.88 180 LEU A N 1
ATOM 1422 C CA . LEU A 1 180 ? 17.010 -3.160 -0.192 1.00 87.88 180 LEU A CA 1
ATOM 1423 C C . LEU A 1 180 ? 18.466 -2.698 -0.345 1.00 87.88 180 LEU A C 1
ATOM 1425 O O . LEU A 1 180 ? 19.168 -2.564 0.651 1.00 87.88 180 LEU A O 1
ATOM 1429 N N . VAL A 1 181 ? 18.919 -2.433 -1.573 1.00 89.06 181 VAL A N 1
ATOM 1430 C CA . VAL A 1 181 ? 20.239 -1.846 -1.845 1.00 89.06 181 VAL A CA 1
ATOM 1431 C C . VAL A 1 181 ? 20.297 -0.404 -1.351 1.00 89.06 181 VAL A C 1
ATOM 1433 O O . VAL A 1 181 ? 21.308 -0.010 -0.789 1.00 89.06 181 VAL A O 1
ATOM 1436 N N . ALA A 1 182 ? 19.229 0.382 -1.505 1.00 86.31 182 ALA A N 1
ATOM 1437 C CA . ALA A 1 182 ? 19.180 1.752 -0.992 1.00 86.31 182 ALA A CA 1
ATOM 1438 C C . ALA A 1 182 ? 19.224 1.820 0.547 1.00 86.31 182 ALA A C 1
ATOM 1440 O O . ALA A 1 182 ? 19.705 2.802 1.103 1.00 86.31 182 ALA A O 1
ATOM 1441 N N . LEU A 1 183 ? 18.828 0.748 1.241 1.00 79.88 183 LEU A N 1
ATOM 1442 C CA . LEU A 1 183 ? 19.020 0.584 2.688 1.00 79.88 183 LEU A CA 1
ATOM 1443 C C . LEU A 1 183 ? 20.475 0.248 3.072 1.00 79.88 183 LEU A C 1
ATOM 1445 O O . LEU A 1 183 ? 20.692 -0.245 4.178 1.00 79.88 183 LEU A O 1
ATOM 1449 N N . ALA A 1 184 ? 21.451 0.447 2.171 1.00 55.09 184 ALA A N 1
ATOM 1450 C CA . ALA A 1 184 ? 22.864 0.066 2.274 1.00 55.09 184 ALA A CA 1
ATOM 1451 C C . ALA A 1 184 ? 23.525 0.459 3.608 1.00 55.09 184 ALA A C 1
ATOM 1453 O O . ALA A 1 184 ? 24.195 1.474 3.764 1.00 55.09 184 ALA A O 1
ATOM 1454 N N . GLY A 1 185 ? 23.335 -0.444 4.554 1.00 61.81 185 GLY A N 1
ATOM 1455 C CA . GLY A 1 185 ? 23.924 -0.571 5.881 1.00 61.81 185 GLY A CA 1
ATOM 1456 C C . GLY A 1 185 ? 23.410 -1.842 6.572 1.00 61.81 185 GLY A C 1
ATOM 1457 O O . GLY A 1 185 ? 23.734 -2.097 7.728 1.00 61.81 185 GLY A O 1
ATOM 1458 N N . ALA A 1 186 ? 22.591 -2.633 5.870 1.00 58.06 186 ALA A N 1
ATOM 1459 C CA . ALA A 1 186 ? 21.903 -3.789 6.396 1.00 58.06 186 ALA A CA 1
ATOM 1460 C C . ALA A 1 186 ? 22.810 -5.023 6.350 1.00 58.06 186 ALA A C 1
ATOM 1462 O O . ALA A 1 186 ? 23.473 -5.292 5.351 1.00 58.06 186 ALA A O 1
ATOM 1463 N N . ASP A 1 187 ? 22.823 -5.728 7.472 1.00 68.19 187 ASP A N 1
ATOM 1464 C CA . ASP A 1 187 ? 23.444 -7.014 7.762 1.00 68.19 187 ASP A CA 1
ATOM 1465 C C . ASP A 1 187 ? 23.727 -8.013 6.608 1.00 68.19 187 ASP A C 1
ATOM 1467 O O . ASP A 1 187 ? 23.184 -8.009 5.500 1.00 68.19 187 ASP A O 1
ATOM 1471 N N . ASN A 1 188 ? 24.541 -9.021 6.938 1.00 75.19 188 ASN A N 1
ATOM 1472 C CA . ASN A 1 188 ? 24.829 -10.173 6.074 1.00 75.19 188 ASN A CA 1
ATOM 1473 C C . ASN A 1 188 ? 23.568 -10.933 5.598 1.00 75.19 188 ASN A C 1
ATOM 1475 O O . ASN A 1 188 ? 23.643 -11.740 4.668 1.00 75.19 188 ASN A O 1
ATOM 1479 N N . THR A 1 189 ? 22.414 -10.756 6.245 1.00 73.56 189 THR A N 1
ATOM 1480 C CA . THR A 1 189 ? 21.150 -11.402 5.858 1.00 73.56 189 THR A CA 1
ATOM 1481 C C . THR A 1 189 ? 20.512 -10.677 4.678 1.00 73.56 189 THR A C 1
ATOM 1483 O O . THR A 1 189 ? 20.181 -11.311 3.676 1.00 73.56 189 THR A O 1
ATOM 1486 N N . THR A 1 190 ? 20.423 -9.353 4.749 1.00 78.50 190 THR A N 1
ATOM 1487 C CA . THR A 1 190 ? 19.910 -8.498 3.677 1.00 78.50 190 THR A CA 1
ATOM 1488 C C . THR A 1 190 ? 20.813 -8.573 2.454 1.00 78.50 190 THR A C 1
ATOM 1490 O O . THR A 1 190 ? 20.313 -8.732 1.343 1.00 78.50 190 THR A O 1
ATOM 1493 N N . ALA A 1 191 ? 22.137 -8.597 2.645 1.00 82.94 191 ALA A N 1
ATOM 1494 C CA . ALA A 1 191 ? 23.091 -8.804 1.555 1.00 82.94 191 ALA A CA 1
ATOM 1495 C C . ALA A 1 191 ? 22.839 -10.122 0.793 1.00 82.94 191 ALA A C 1
ATOM 1497 O O . ALA A 1 191 ? 22.824 -10.139 -0.439 1.00 82.94 191 ALA A O 1
ATOM 1498 N N . ARG A 1 192 ? 22.569 -11.223 1.511 1.00 83.00 192 ARG A N 1
ATOM 1499 C CA . ARG A 1 192 ? 22.239 -12.522 0.897 1.00 83.00 192 ARG A CA 1
ATOM 1500 C C . ARG A 1 192 ? 20.913 -12.496 0.139 1.00 83.00 192 ARG A C 1
ATOM 1502 O O . ARG A 1 192 ? 20.816 -13.131 -0.908 1.00 83.00 192 ARG A O 1
ATOM 1509 N N . LEU A 1 193 ? 19.905 -11.780 0.641 1.00 83.50 193 LEU A N 1
ATOM 1510 C CA . LEU A 1 193 ? 18.633 -11.610 -0.065 1.00 83.50 193 LEU A CA 1
ATOM 1511 C C . LEU A 1 193 ? 18.816 -10.780 -1.343 1.00 83.50 193 LEU A C 1
ATOM 1513 O O . LEU A 1 193 ? 18.394 -11.208 -2.413 1.00 83.50 193 LEU A O 1
ATOM 1517 N N . VAL A 1 194 ? 19.512 -9.643 -1.255 1.00 88.31 194 VAL A N 1
ATOM 1518 C CA . VAL A 1 194 ? 19.824 -8.762 -2.394 1.00 88.31 194 VAL A CA 1
ATOM 1519 C C . VAL A 1 194 ? 20.518 -9.526 -3.523 1.00 88.31 194 VAL A C 1
ATOM 1521 O O . VAL A 1 194 ? 20.151 -9.360 -4.684 1.00 88.31 194 VAL A O 1
ATOM 1524 N N . GLN A 1 195 ? 21.470 -10.404 -3.191 1.00 88.75 195 GLN A N 1
ATOM 1525 C CA . GLN A 1 195 ? 22.187 -11.228 -4.172 1.00 88.75 195 GLN A CA 1
ATOM 1526 C C . GLN A 1 195 ? 21.290 -12.215 -4.933 1.00 88.75 195 GLN A C 1
ATOM 1528 O O . GLN A 1 195 ? 21.640 -12.614 -6.040 1.00 88.75 195 GLN A O 1
ATOM 1533 N N . ARG A 1 196 ? 20.146 -12.617 -4.365 1.00 87.31 196 ARG A N 1
ATOM 1534 C CA . ARG A 1 196 ? 19.202 -13.554 -5.000 1.00 87.31 196 ARG A CA 1
ATOM 1535 C C . ARG A 1 196 ? 18.161 -12.870 -5.879 1.00 87.31 196 ARG A C 1
ATOM 1537 O O . ARG A 1 196 ? 17.503 -13.540 -6.669 1.00 87.31 196 ARG A O 1
ATOM 1544 N N . LEU A 1 197 ? 17.981 -11.562 -5.728 1.00 90.50 197 LEU A N 1
ATOM 1545 C CA . LEU A 1 197 ? 17.002 -10.799 -6.495 1.00 90.50 197 LEU A CA 1
ATOM 1546 C C . LEU A 1 197 ? 17.614 -10.319 -7.822 1.00 90.50 197 LEU A C 1
ATOM 1548 O O . LEU A 1 197 ? 18.810 -10.025 -7.861 1.00 90.50 197 LEU A O 1
ATOM 1552 N N . PRO A 1 198 ? 16.830 -10.202 -8.907 1.00 92.75 198 PRO A N 1
ATOM 1553 C CA . PRO A 1 198 ? 17.313 -9.671 -10.175 1.00 92.75 198 PRO A CA 1
ATOM 1554 C C . PRO A 1 198 ? 17.709 -8.201 -10.023 1.00 92.75 198 PRO A C 1
ATOM 1556 O O . PRO A 1 198 ? 17.034 -7.430 -9.344 1.00 92.75 198 PRO A O 1
ATOM 1559 N N . GLU A 1 199 ? 18.818 -7.813 -10.647 1.00 93.69 199 GLU A N 1
ATOM 1560 C CA . GLU A 1 199 ? 19.309 -6.431 -10.612 1.00 93.69 199 GLU A CA 1
ATOM 1561 C C . GLU A 1 199 ? 18.411 -5.473 -11.390 1.00 93.69 199 GLU A C 1
ATOM 1563 O O . GLU A 1 199 ? 18.133 -4.361 -10.943 1.00 93.69 199 GLU A O 1
ATOM 1568 N N . LEU A 1 200 ? 17.923 -5.937 -12.537 1.00 93.31 200 LEU A N 1
ATOM 1569 C CA . LEU A 1 200 ? 17.088 -5.180 -13.451 1.00 93.31 200 LEU A CA 1
ATOM 1570 C C . LEU A 1 200 ? 15.834 -5.984 -13.776 1.00 93.31 200 LEU A C 1
ATOM 1572 O O . LEU A 1 200 ? 15.851 -7.217 -13.792 1.00 93.31 200 LEU A O 1
ATOM 1576 N N . ALA A 1 201 ? 14.748 -5.267 -14.048 1.00 93.25 201 ALA A N 1
ATOM 1577 C CA . ALA A 1 201 ? 13.572 -5.876 -14.647 1.00 93.25 201 ALA A CA 1
ATOM 1578 C C . ALA A 1 201 ? 13.937 -6.428 -16.041 1.00 93.25 201 ALA A C 1
ATOM 1580 O O . ALA A 1 201 ? 14.798 -5.844 -16.710 1.00 93.25 201 ALA A O 1
ATOM 1581 N N . PRO A 1 202 ? 13.285 -7.505 -16.510 1.00 93.88 202 PRO A N 1
ATOM 1582 C CA . PRO A 1 202 ? 13.481 -7.995 -17.870 1.00 93.88 202 PRO A CA 1
ATOM 1583 C C . PRO A 1 202 ? 13.233 -6.886 -18.903 1.00 93.88 202 PRO A C 1
ATOM 1585 O O . PRO A 1 202 ? 12.418 -5.981 -18.680 1.00 93.88 202 PRO A O 1
ATOM 1588 N N . ALA A 1 203 ? 13.921 -6.947 -20.044 1.00 94.38 203 ALA A N 1
ATOM 1589 C CA . ALA A 1 203 ? 13.762 -5.969 -21.119 1.00 94.38 203 ALA A CA 1
ATOM 1590 C C . ALA A 1 203 ? 12.444 -6.189 -21.876 1.00 94.38 203 ALA A C 1
ATOM 1592 O O . ALA A 1 203 ? 12.045 -7.326 -22.132 1.00 94.38 203 ALA A O 1
ATOM 1593 N N . CYS A 1 204 ? 11.738 -5.104 -22.189 1.00 93.75 204 CYS A N 1
ATOM 1594 C CA . CYS A 1 204 ? 10.565 -5.146 -23.064 1.00 93.75 204 CYS A CA 1
ATOM 1595 C C . CYS A 1 204 ? 11.005 -5.158 -24.529 1.00 93.75 204 CYS A C 1
ATOM 1597 O O . CYS A 1 204 ? 12.106 -4.704 -24.839 1.00 93.75 204 CYS A O 1
ATOM 1599 N N . ALA A 1 205 ? 10.139 -5.634 -25.427 1.00 93.94 205 ALA A N 1
ATOM 1600 C CA . ALA A 1 205 ? 10.370 -5.485 -26.859 1.00 93.94 205 ALA A CA 1
ATOM 1601 C C . ALA A 1 205 ? 10.499 -3.998 -27.237 1.00 93.94 205 ALA A C 1
ATOM 1603 O O . ALA A 1 205 ? 9.870 -3.128 -26.622 1.00 93.94 205 ALA A O 1
ATOM 1604 N N . ASP A 1 206 ? 11.309 -3.704 -28.253 1.00 90.81 206 ASP A N 1
ATOM 1605 C CA . ASP A 1 206 ? 11.524 -2.331 -28.706 1.00 90.81 206 ASP A CA 1
ATOM 1606 C C . ASP A 1 206 ? 10.197 -1.674 -29.109 1.00 90.81 206 ASP A C 1
ATOM 1608 O O . ASP A 1 206 ? 9.439 -2.189 -29.930 1.00 90.81 206 ASP A O 1
ATOM 1612 N N . GLY A 1 207 ? 9.912 -0.515 -28.513 1.00 88.62 207 GLY A N 1
ATOM 1613 C CA . GLY A 1 207 ? 8.682 0.241 -28.761 1.00 88.62 207 GLY A CA 1
ATOM 1614 C C . GLY A 1 207 ? 7.458 -0.206 -27.954 1.00 88.62 207 GLY A C 1
ATOM 1615 O O . GLY A 1 207 ? 6.444 0.493 -28.000 1.00 88.62 207 GLY A O 1
ATOM 1616 N N . ASP A 1 208 ? 7.544 -1.286 -27.170 1.00 91.75 208 ASP A N 1
ATOM 1617 C CA . ASP A 1 208 ? 6.459 -1.724 -26.285 1.00 91.75 208 ASP A CA 1
ATOM 1618 C C . ASP A 1 208 ? 6.394 -0.853 -25.017 1.00 91.75 208 ASP A C 1
ATOM 1620 O O . ASP A 1 208 ? 6.941 -1.170 -23.955 1.00 91.75 208 ASP A O 1
ATOM 1624 N N . ARG A 1 209 ? 5.733 0.301 -25.157 1.00 87.81 209 ARG A N 1
ATOM 1625 C CA . ARG A 1 209 ? 5.550 1.273 -24.071 1.00 87.81 209 ARG A CA 1
ATOM 1626 C C . ARG A 1 209 ? 4.701 0.718 -22.934 1.00 87.81 209 ARG A C 1
ATOM 1628 O O . ARG A 1 209 ? 4.994 1.015 -21.780 1.00 87.81 209 ARG A O 1
ATOM 1635 N N . ASP A 1 210 ? 3.701 -0.102 -23.238 1.00 85.94 210 ASP A N 1
ATOM 1636 C CA . ASP A 1 210 ? 2.796 -0.652 -22.228 1.00 85.94 210 ASP A CA 1
ATOM 1637 C C . ASP A 1 210 ? 3.540 -1.639 -21.321 1.00 85.94 210 ASP A C 1
ATOM 1639 O O . ASP A 1 210 ? 3.402 -1.587 -20.096 1.00 85.94 210 ASP A O 1
ATOM 1643 N N . CYS A 1 211 ? 4.402 -2.483 -21.897 1.00 90.19 211 CYS A N 1
ATOM 1644 C CA . CYS A 1 211 ? 5.310 -3.332 -21.131 1.00 90.19 211 CYS A CA 1
ATOM 1645 C C . CYS A 1 211 ? 6.252 -2.501 -20.248 1.00 90.19 211 CYS A C 1
ATOM 1647 O O . CYS A 1 211 ? 6.397 -2.791 -19.057 1.00 90.19 211 CYS A O 1
ATOM 1649 N N . GLN A 1 212 ? 6.870 -1.448 -20.798 1.00 91.12 212 GLN A N 1
ATOM 1650 C CA . GLN A 1 212 ? 7.804 -0.599 -20.049 1.00 91.12 212 GLN A CA 1
ATOM 1651 C C . GLN A 1 212 ? 7.116 0.081 -18.862 1.00 91.12 212 GLN A C 1
ATOM 1653 O O . GLN A 1 212 ? 7.620 0.031 -17.737 1.00 91.12 212 GLN A O 1
ATOM 1658 N N . THR A 1 213 ? 5.942 0.671 -19.093 1.00 86.62 213 THR A N 1
ATOM 1659 C CA . THR A 1 213 ? 5.140 1.319 -18.054 1.00 86.62 213 THR A CA 1
ATOM 1660 C C . THR A 1 213 ? 4.717 0.321 -16.979 1.00 86.62 213 THR A C 1
ATOM 1662 O O . THR A 1 213 ? 4.902 0.590 -15.794 1.00 86.62 213 THR A O 1
ATOM 1665 N N . ARG A 1 214 ? 4.233 -0.862 -17.365 1.00 86.19 214 ARG A N 1
ATOM 1666 C CA . ARG A 1 214 ? 3.850 -1.931 -16.432 1.00 86.19 214 ARG A CA 1
ATOM 1667 C C . ARG A 1 214 ? 5.013 -2.386 -15.552 1.00 86.19 214 ARG A C 1
ATOM 1669 O O . ARG A 1 214 ? 4.874 -2.436 -14.332 1.00 86.19 214 ARG A O 1
ATOM 1676 N N . ARG A 1 215 ? 6.173 -2.691 -16.143 1.00 90.62 215 ARG A N 1
ATOM 1677 C CA . ARG A 1 215 ? 7.359 -3.150 -15.395 1.00 90.62 215 ARG A CA 1
ATOM 1678 C C . ARG A 1 215 ? 7.923 -2.066 -14.484 1.00 90.62 215 ARG A C 1
ATOM 1680 O O . ARG A 1 215 ? 8.380 -2.378 -13.386 1.00 90.62 215 ARG A O 1
ATOM 1687 N N . MET A 1 216 ? 7.842 -0.802 -14.897 1.00 90.62 216 MET A N 1
ATOM 1688 C CA . MET A 1 216 ? 8.148 0.331 -14.029 1.00 90.62 216 MET A CA 1
ATOM 1689 C C . MET A 1 216 ? 7.224 0.347 -12.803 1.00 90.62 216 MET A C 1
ATOM 1691 O O . MET A 1 216 ? 7.734 0.362 -11.684 1.00 90.62 216 MET A O 1
ATOM 1695 N N . TRP A 1 217 ? 5.899 0.261 -12.984 1.00 87.12 217 TRP A N 1
ATOM 1696 C CA . TRP A 1 217 ? 4.944 0.255 -11.864 1.00 87.12 217 TRP A CA 1
ATOM 1697 C C . TRP A 1 217 ? 5.110 -0.935 -10.930 1.00 87.12 217 TRP A C 1
ATOM 1699 O O . TRP A 1 217 ? 5.057 -0.761 -9.715 1.00 87.12 217 TRP A O 1
ATOM 1709 N N . LEU A 1 218 ? 5.365 -2.127 -11.470 1.00 87.75 218 LEU A N 1
ATOM 1710 C CA . LEU A 1 218 ? 5.686 -3.303 -10.662 1.00 87.75 218 LEU A CA 1
ATOM 1711 C C . LEU A 1 218 ? 6.975 -3.090 -9.862 1.00 87.75 218 LEU A C 1
ATOM 1713 O O . LEU A 1 218 ? 7.025 -3.400 -8.675 1.00 87.75 218 LEU A O 1
ATOM 1717 N N . GLY A 1 219 ? 7.998 -2.486 -10.467 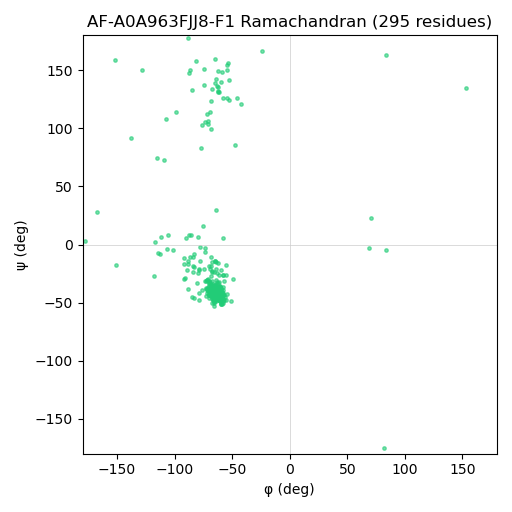1.00 90.88 219 GLY A N 1
ATOM 1718 C CA . GLY A 1 219 ? 9.210 -2.098 -9.753 1.00 90.88 219 GLY A CA 1
ATOM 1719 C C . GLY A 1 219 ? 8.936 -1.118 -8.605 1.00 90.88 219 GLY A C 1
ATOM 1720 O O . GLY A 1 219 ? 9.459 -1.298 -7.507 1.00 90.88 219 GLY A O 1
ATOM 1721 N N . GLU A 1 220 ? 8.092 -0.109 -8.821 1.00 86.94 220 GLU A N 1
ATOM 1722 C CA . GLU A 1 220 ? 7.706 0.844 -7.770 1.00 86.94 220 GLU A CA 1
ATOM 1723 C C . GLU A 1 220 ? 6.877 0.188 -6.662 1.00 86.94 220 GLU A C 1
ATOM 1725 O O . GLU A 1 220 ? 7.124 0.430 -5.479 1.00 86.94 220 GLU A O 1
ATOM 1730 N N . LEU A 1 221 ? 5.963 -0.717 -7.017 1.00 86.12 221 LEU A N 1
ATOM 1731 C CA . LEU A 1 221 ? 5.224 -1.520 -6.047 1.00 86.12 221 LEU A CA 1
ATOM 1732 C C . LEU A 1 221 ? 6.182 -2.334 -5.167 1.00 86.12 221 LEU A C 1
ATOM 1734 O O . LEU A 1 221 ? 6.036 -2.341 -3.949 1.00 86.12 221 LEU A O 1
ATOM 1738 N N . GLY A 1 222 ? 7.212 -2.948 -5.754 1.00 89.00 222 GLY A N 1
ATOM 1739 C CA . GLY A 1 222 ? 8.221 -3.708 -5.010 1.00 89.00 222 GLY A CA 1
ATOM 1740 C C . GLY A 1 222 ? 8.962 -2.855 -3.983 1.00 89.00 222 GLY A C 1
ATOM 1741 O O . GLY A 1 222 ? 9.178 -3.283 -2.849 1.00 89.00 222 GLY A O 1
ATOM 1742 N N . ARG A 1 223 ? 9.288 -1.609 -4.341 1.00 89.88 223 ARG A N 1
ATOM 1743 C CA . ARG A 1 223 ? 9.916 -0.648 -3.422 1.00 89.88 223 ARG A CA 1
ATOM 1744 C C . ARG A 1 223 ? 8.969 -0.232 -2.296 1.00 89.88 223 ARG A C 1
ATOM 1746 O O . ARG A 1 223 ? 9.383 -0.161 -1.139 1.00 89.88 223 ARG A O 1
ATOM 1753 N N . LEU A 1 224 ? 7.693 -0.009 -2.614 1.00 84.69 224 LEU A N 1
ATOM 1754 C CA . LEU A 1 224 ? 6.660 0.313 -1.627 1.00 84.69 224 LEU A CA 1
ATOM 1755 C C . LEU A 1 224 ? 6.400 -0.839 -0.652 1.00 84.69 224 LEU A C 1
ATOM 1757 O O . LEU A 1 224 ? 6.206 -0.577 0.533 1.00 84.69 224 LEU A O 1
ATOM 1761 N N . LEU A 1 225 ? 6.445 -2.095 -1.110 1.00 85.75 225 LEU A N 1
ATOM 1762 C CA . LEU A 1 225 ? 6.324 -3.265 -0.236 1.00 85.75 225 LEU A CA 1
ATOM 1763 C C . LEU A 1 225 ? 7.462 -3.308 0.790 1.00 85.75 225 LEU A C 1
ATOM 1765 O O . LEU A 1 225 ? 7.211 -3.506 1.978 1.00 85.75 225 LEU A O 1
ATOM 1769 N N . VAL A 1 226 ? 8.702 -3.041 0.365 1.00 86.81 226 VAL A N 1
ATOM 1770 C CA . VAL A 1 226 ? 9.845 -2.932 1.286 1.00 86.81 226 VAL A CA 1
ATOM 1771 C C . VAL A 1 226 ? 9.622 -1.813 2.303 1.00 86.81 226 VAL A C 1
ATOM 1773 O O . VAL A 1 226 ? 9.750 -2.046 3.503 1.00 86.81 226 VAL A O 1
ATOM 1776 N N . LEU A 1 227 ? 9.230 -0.618 1.856 1.00 84.69 227 LEU A N 1
ATOM 1777 C CA . LEU A 1 227 ? 8.977 0.515 2.749 1.00 84.69 227 LEU A CA 1
ATOM 1778 C C . LEU A 1 227 ? 7.838 0.234 3.745 1.00 84.69 227 LEU A C 1
ATOM 1780 O O . LEU A 1 227 ? 7.954 0.554 4.931 1.00 84.69 227 LEU A O 1
ATOM 1784 N N . GLY A 1 228 ? 6.752 -0.392 3.288 1.00 82.75 228 GLY A N 1
ATOM 1785 C CA . GLY A 1 228 ? 5.645 -0.819 4.140 1.00 82.75 228 GLY A CA 1
ATOM 1786 C C . GLY A 1 228 ? 6.098 -1.831 5.191 1.00 82.75 228 GLY A C 1
ATOM 1787 O O . GLY A 1 228 ? 5.779 -1.672 6.369 1.00 82.75 228 GLY A O 1
ATOM 1788 N N . ARG A 1 229 ? 6.941 -2.799 4.808 1.00 82.94 229 ARG A N 1
ATOM 1789 C CA . ARG A 1 229 ? 7.510 -3.776 5.745 1.00 82.94 229 ARG A CA 1
ATOM 1790 C C . ARG A 1 229 ? 8.370 -3.128 6.813 1.00 82.94 229 ARG A C 1
ATOM 1792 O O . ARG A 1 229 ? 8.215 -3.432 7.992 1.00 82.94 229 ARG A O 1
ATOM 1799 N N . LEU A 1 230 ? 9.267 -2.237 6.406 1.00 80.12 230 LEU A N 1
ATOM 1800 C CA . LEU A 1 230 ? 10.121 -1.488 7.326 1.00 80.12 230 LEU A CA 1
ATOM 1801 C C . LEU A 1 230 ? 9.288 -0.682 8.324 1.00 80.12 230 LEU A C 1
ATOM 1803 O O . LEU A 1 230 ? 9.576 -0.675 9.519 1.00 80.12 230 LEU A O 1
ATOM 1807 N N . SER A 1 231 ? 8.216 -0.064 7.834 1.00 79.31 231 SER A N 1
ATOM 1808 C CA . SER A 1 231 ? 7.276 0.688 8.662 1.00 79.31 231 SER A CA 1
ATOM 1809 C C . SER A 1 231 ? 6.593 -0.209 9.701 1.00 79.31 231 SER A C 1
ATOM 1811 O O . SER A 1 231 ? 6.468 0.185 10.856 1.00 79.31 231 SER A O 1
ATOM 1813 N N . CYS A 1 232 ? 6.210 -1.427 9.312 1.00 78.38 232 CYS A N 1
ATOM 1814 C CA . CYS A 1 232 ? 5.630 -2.437 10.200 1.00 78.38 232 CYS A CA 1
ATOM 1815 C C . CYS A 1 232 ? 6.613 -2.994 11.236 1.00 78.38 232 CYS A C 1
ATOM 1817 O O . CYS A 1 232 ? 6.227 -3.276 12.366 1.00 78.38 232 CYS A O 1
ATOM 1819 N N . ALA A 1 233 ? 7.882 -3.162 10.861 1.00 77.19 233 ALA A N 1
ATOM 1820 C CA . ALA A 1 233 ? 8.911 -3.715 11.739 1.00 77.19 233 ALA A CA 1
ATOM 1821 C C . ALA A 1 233 ? 9.300 -2.764 12.884 1.00 77.19 233 ALA A C 1
ATOM 1823 O O . ALA A 1 233 ? 9.872 -3.197 13.886 1.00 77.19 233 ALA A O 1
ATOM 1824 N N . ARG A 1 234 ? 8.993 -1.467 12.762 1.00 75.62 234 ARG A N 1
ATOM 1825 C CA . ARG A 1 234 ? 9.212 -0.492 13.829 1.00 75.62 234 ARG A CA 1
ATOM 1826 C C . ARG A 1 234 ? 8.197 -0.755 14.946 1.00 75.62 234 ARG A C 1
ATOM 1828 O O . ARG A 1 234 ? 7.029 -0.396 14.851 1.00 75.62 234 ARG A O 1
ATOM 1835 N N . SER A 1 235 ? 8.671 -1.359 16.029 1.00 53.97 235 SER A N 1
ATOM 1836 C CA . SER A 1 235 ? 7.934 -1.839 17.211 1.00 53.97 235 SER A CA 1
ATOM 1837 C C . SER A 1 235 ? 7.109 -0.793 17.990 1.00 53.97 235 SER A C 1
ATOM 1839 O O . SER A 1 235 ? 6.524 -1.121 19.017 1.00 53.97 235 SER A O 1
ATOM 1841 N N . GLY A 1 236 ? 7.017 0.447 17.502 1.00 60.56 236 GLY A N 1
ATOM 1842 C CA . GLY A 1 236 ? 6.134 1.502 18.016 1.00 60.56 236 GLY A CA 1
ATOM 1843 C C . GLY A 1 236 ? 4.909 1.786 17.139 1.00 60.56 236 GLY A C 1
ATOM 1844 O O . GLY A 1 236 ? 4.210 2.764 17.389 1.00 60.56 236 GLY A O 1
ATOM 1845 N N . GLY A 1 237 ? 4.663 0.971 16.108 1.00 57.81 237 GLY A N 1
ATOM 1846 C CA . GLY A 1 237 ? 3.643 1.236 15.100 1.00 57.81 237 GLY A CA 1
ATOM 1847 C C . GLY A 1 237 ? 4.146 2.169 13.998 1.00 57.81 237 GLY A C 1
ATOM 1848 O O . GLY A 1 237 ? 5.172 2.844 14.118 1.00 57.81 237 GLY A O 1
ATOM 1849 N N . ILE A 1 238 ? 3.416 2.181 12.888 1.00 60.53 238 ILE A N 1
ATOM 1850 C CA . ILE A 1 238 ? 3.710 3.052 11.752 1.00 60.53 238 ILE A CA 1
ATOM 1851 C C . ILE A 1 238 ? 3.423 4.490 12.190 1.00 60.53 238 ILE A C 1
ATOM 1853 O O . ILE A 1 238 ? 2.300 4.791 12.601 1.00 60.53 238 ILE A O 1
ATOM 1857 N N . ASP A 1 239 ? 4.404 5.394 12.093 1.00 68.12 239 ASP A N 1
ATOM 1858 C CA . ASP A 1 239 ? 4.130 6.802 12.371 1.00 68.12 239 ASP A CA 1
ATOM 1859 C C . ASP A 1 239 ? 3.050 7.314 11.405 1.00 68.12 239 ASP A C 1
ATOM 1861 O O . ASP A 1 239 ? 3.027 6.971 10.218 1.00 68.12 239 ASP A O 1
ATOM 1865 N N . ALA A 1 240 ? 2.125 8.132 11.909 1.00 66.81 240 ALA A N 1
ATOM 1866 C CA . ALA A 1 240 ? 0.975 8.583 11.129 1.00 66.81 240 ALA A CA 1
ATOM 1867 C C . ALA A 1 240 ? 1.379 9.311 9.830 1.00 66.81 240 ALA A C 1
ATOM 1869 O O . ALA A 1 240 ? 0.632 9.285 8.849 1.00 66.81 240 ALA A O 1
ATOM 1870 N N . GLY A 1 241 ? 2.568 9.926 9.792 1.00 71.81 241 GLY A N 1
ATOM 1871 C CA . GLY A 1 241 ? 3.111 10.586 8.609 1.00 71.81 241 GLY A CA 1
ATOM 1872 C C . GLY A 1 241 ? 3.517 9.596 7.517 1.00 71.81 241 GLY A C 1
ATOM 1873 O O . GLY A 1 241 ? 3.157 9.781 6.348 1.00 71.81 241 GLY A O 1
ATOM 1874 N N . THR A 1 242 ? 4.225 8.529 7.877 1.00 68.94 242 THR A N 1
ATOM 1875 C CA . THR A 1 242 ? 4.607 7.443 6.966 1.00 68.94 242 THR A CA 1
ATOM 1876 C C . THR A 1 242 ? 3.392 6.643 6.531 1.00 68.94 242 THR A C 1
ATOM 1878 O O . THR A 1 242 ? 3.223 6.450 5.326 1.00 68.94 242 THR A O 1
ATOM 1881 N N . LEU A 1 243 ? 2.480 6.299 7.451 1.00 68.81 243 LEU A N 1
ATOM 1882 C CA . LEU A 1 243 ? 1.216 5.646 7.101 1.00 68.81 243 LEU A CA 1
ATOM 1883 C C . LEU A 1 243 ? 0.430 6.523 6.123 1.00 68.81 243 LEU A C 1
ATOM 1885 O O . LEU A 1 243 ? 0.065 6.067 5.050 1.00 68.81 243 LEU A O 1
ATOM 1889 N N . GLY A 1 244 ? 0.241 7.808 6.428 1.00 69.19 244 GLY A N 1
ATOM 1890 C CA . GLY A 1 244 ? -0.469 8.749 5.560 1.00 69.19 244 GLY A CA 1
ATOM 1891 C C . GLY A 1 244 ? 0.218 9.010 4.214 1.00 69.19 244 GLY A C 1
ATOM 1892 O O . GLY A 1 244 ? -0.426 9.460 3.267 1.00 69.19 244 GLY A O 1
ATOM 1893 N N . SER A 1 245 ? 1.521 8.748 4.097 1.00 73.44 245 SER A N 1
ATOM 1894 C CA . SER A 1 245 ? 2.248 8.837 2.825 1.00 73.44 245 SER A CA 1
ATOM 1895 C C . SER A 1 245 ? 2.081 7.558 2.007 1.00 73.44 245 SER A C 1
ATOM 1897 O O . SER A 1 245 ? 1.733 7.639 0.832 1.00 73.44 245 SER A O 1
ATOM 1899 N N . LEU A 1 246 ? 2.224 6.388 2.635 1.00 70.50 246 LEU A N 1
ATOM 1900 C CA . LEU A 1 246 ? 1.939 5.090 2.016 1.00 70.50 246 LEU A CA 1
ATOM 1901 C C . LEU A 1 246 ? 0.478 5.006 1.559 1.00 70.50 246 LEU A C 1
ATOM 1903 O O . LEU A 1 246 ? 0.215 4.662 0.412 1.00 70.50 246 LEU A O 1
ATOM 1907 N N . ARG A 1 247 ? -0.465 5.445 2.399 1.00 70.56 247 ARG A N 1
ATOM 1908 C CA . ARG A 1 247 ? -1.893 5.538 2.069 1.00 70.56 247 ARG A CA 1
ATOM 1909 C C . ARG A 1 247 ? -2.184 6.418 0.859 1.00 70.56 247 ARG A C 1
ATOM 1911 O O . ARG A 1 247 ? -3.196 6.198 0.217 1.00 70.56 247 ARG A O 1
ATOM 1918 N N . ARG A 1 248 ? -1.326 7.394 0.540 1.00 75.44 248 ARG A N 1
ATOM 1919 C CA . ARG A 1 248 ? -1.466 8.235 -0.660 1.00 75.44 248 ARG A CA 1
ATOM 1920 C C . ARG A 1 248 ? -0.782 7.635 -1.885 1.00 75.44 248 ARG A C 1
ATOM 1922 O O . ARG A 1 248 ? -1.315 7.740 -2.981 1.00 75.44 248 ARG A O 1
ATOM 1929 N N . LEU A 1 249 ? 0.380 7.012 -1.701 1.00 73.56 249 LEU A N 1
ATOM 1930 C CA . LEU A 1 249 ? 1.193 6.481 -2.798 1.00 73.56 249 LEU A CA 1
ATOM 1931 C C . LEU A 1 249 ? 0.671 5.147 -3.335 1.00 73.56 249 LEU A C 1
ATOM 1933 O O . LEU A 1 249 ? 0.639 4.951 -4.546 1.00 73.56 249 LEU A O 1
ATOM 1937 N N . ILE A 1 250 ? 0.249 4.240 -2.450 1.00 73.94 250 ILE A N 1
ATOM 1938 C CA . ILE A 1 250 ? -0.194 2.902 -2.851 1.00 73.94 250 ILE A CA 1
ATOM 1939 C C . ILE A 1 250 ? -1.440 2.974 -3.757 1.00 73.94 250 ILE A C 1
ATOM 1941 O O . ILE A 1 250 ? -1.392 2.356 -4.817 1.00 73.94 250 ILE A O 1
ATOM 1945 N N . PRO A 1 251 ? -2.511 3.743 -3.459 1.00 74.50 251 PRO A N 1
ATOM 1946 C CA . PRO A 1 251 ? -3.654 3.834 -4.366 1.00 74.50 251 PRO A CA 1
ATOM 1947 C C . PRO A 1 251 ? -3.284 4.379 -5.747 1.00 74.50 251 PRO A C 1
ATOM 1949 O O . PRO A 1 251 ? -3.783 3.856 -6.731 1.00 74.50 251 PRO A O 1
ATOM 1952 N N . ASP A 1 252 ? -2.402 5.382 -5.844 1.00 75.56 252 ASP A N 1
ATOM 1953 C CA . ASP A 1 252 ? -1.983 5.940 -7.139 1.00 75.56 252 ASP A CA 1
ATOM 1954 C C . ASP A 1 252 ? -1.227 4.891 -7.988 1.00 75.56 252 ASP A C 1
ATOM 1956 O O . ASP A 1 252 ? -1.433 4.816 -9.200 1.00 75.56 252 ASP A O 1
ATOM 1960 N N . VAL A 1 253 ? -0.380 4.055 -7.368 1.00 77.94 253 VAL A N 1
ATOM 1961 C CA . VAL A 1 253 ? 0.308 2.941 -8.054 1.00 77.94 253 VAL A CA 1
ATOM 1962 C C . VAL A 1 253 ? -0.677 1.836 -8.434 1.00 77.94 253 VAL A C 1
ATOM 1964 O O . VAL A 1 253 ? -0.630 1.323 -9.550 1.00 77.94 253 VAL A O 1
ATOM 1967 N N . LEU A 1 254 ? -1.593 1.483 -7.532 1.00 72.25 254 LEU A N 1
ATOM 1968 C CA . LEU A 1 254 ? -2.570 0.426 -7.769 1.00 72.25 254 LEU A CA 1
ATOM 1969 C C . LEU A 1 254 ? -3.624 0.812 -8.809 1.00 72.25 254 LEU A C 1
ATOM 1971 O O . LEU A 1 254 ? -3.982 -0.037 -9.610 1.00 72.25 254 LEU A O 1
ATOM 1975 N N . ASP A 1 255 ? -4.085 2.064 -8.848 1.00 76.06 255 ASP A N 1
ATOM 1976 C CA . ASP A 1 255 ? -5.040 2.547 -9.859 1.00 76.06 255 ASP A CA 1
ATOM 1977 C C . ASP A 1 255 ? -4.426 2.444 -11.264 1.00 76.06 255 ASP A C 1
ATOM 1979 O O . ASP A 1 255 ? -5.088 2.025 -12.207 1.00 76.06 255 ASP A O 1
ATOM 1983 N N . ARG A 1 256 ? -3.114 2.702 -11.391 1.00 78.62 256 ARG A N 1
ATOM 1984 C CA . ARG A 1 256 ? -2.369 2.517 -12.650 1.00 78.62 256 ARG A CA 1
ATOM 1985 C C . ARG A 1 256 ? -2.162 1.050 -13.024 1.00 78.62 256 ARG A C 1
ATOM 1987 O O . ARG A 1 256 ? -2.077 0.739 -14.207 1.00 78.62 256 ARG A O 1
ATOM 1994 N N . LEU A 1 257 ? -2.075 0.158 -12.038 1.00 75.31 257 LEU A N 1
ATOM 1995 C CA . LEU A 1 257 ? -1.981 -1.289 -12.251 1.00 75.31 257 LEU A CA 1
ATOM 1996 C C . LEU A 1 257 ? -3.351 -1.945 -12.476 1.00 75.31 257 LEU A C 1
ATOM 1998 O O . LEU A 1 257 ? -3.417 -3.048 -13.008 1.00 75.31 257 LEU A O 1
ATOM 2002 N N . GLN A 1 258 ? -4.444 -1.293 -12.078 1.00 74.75 258 GLN A N 1
ATOM 2003 C CA . GLN A 1 258 ? -5.785 -1.871 -12.118 1.00 74.75 258 GLN A CA 1
ATOM 2004 C C . GLN A 1 258 ? -6.336 -2.009 -13.538 1.00 74.75 258 GLN A C 1
ATOM 2006 O O . GLN A 1 258 ? -7.076 -2.952 -13.817 1.00 74.75 258 GLN A O 1
ATOM 2011 N N . ASP A 1 259 ? -5.936 -1.116 -14.441 1.00 73.38 259 ASP A N 1
ATOM 2012 C CA . ASP A 1 259 ? -6.281 -1.211 -15.861 1.00 73.38 259 ASP A CA 1
ATOM 2013 C C . ASP A 1 259 ? -5.494 -2.327 -16.582 1.00 73.38 259 ASP A C 1
ATOM 2015 O O . ASP A 1 259 ? -5.731 -2.603 -17.760 1.00 73.38 259 ASP A O 1
ATOM 2019 N N . ASP A 1 260 ? -4.581 -3.008 -15.877 1.00 74.62 260 ASP A N 1
ATOM 2020 C CA . ASP A 1 260 ? -3.754 -4.077 -16.410 1.00 74.62 260 ASP A CA 1
ATOM 2021 C C . ASP A 1 260 ? -4.186 -5.469 -15.890 1.00 74.62 260 ASP A C 1
ATOM 2023 O O . ASP A 1 260 ? -3.942 -5.839 -14.731 1.00 74.62 260 ASP A O 1
ATOM 2027 N N . PRO A 1 261 ? -4.793 -6.307 -16.750 1.00 72.12 261 PRO A N 1
ATOM 2028 C CA . PRO A 1 261 ? -5.302 -7.621 -16.365 1.00 72.12 261 PRO A CA 1
ATOM 2029 C C . PRO A 1 261 ? -4.210 -8.635 -15.988 1.00 72.12 261 PRO A C 1
ATOM 2031 O O . PRO A 1 261 ? -4.529 -9.680 -15.418 1.00 72.12 261 PRO A O 1
ATOM 2034 N N . LYS A 1 262 ? -2.933 -8.379 -16.313 1.00 71.50 262 LYS A N 1
ATOM 2035 C CA . LYS A 1 262 ? -1.830 -9.217 -15.821 1.00 71.50 262 LYS A CA 1
ATOM 2036 C C . LYS A 1 262 ? -1.378 -8.764 -14.442 1.00 71.50 262 LYS A C 1
ATOM 2038 O O . LYS A 1 262 ? -1.238 -9.588 -13.551 1.00 71.50 262 LYS A O 1
ATOM 2043 N N . ALA A 1 263 ? -1.215 -7.460 -14.231 1.00 67.00 263 ALA A N 1
ATOM 2044 C CA . ALA A 1 263 ? -0.761 -6.935 -12.942 1.00 67.00 263 ALA A CA 1
ATOM 2045 C C . ALA A 1 263 ? -1.761 -7.209 -11.802 1.00 67.00 263 ALA A C 1
ATOM 2047 O O . ALA A 1 263 ? -1.359 -7.513 -10.679 1.00 67.00 263 ALA A O 1
ATOM 2048 N N . THR A 1 264 ? -3.060 -7.192 -12.103 1.00 66.25 264 THR A N 1
ATOM 2049 C CA . THR A 1 264 ? -4.123 -7.565 -11.153 1.00 66.25 264 THR A CA 1
ATOM 2050 C C . THR A 1 264 ? -4.075 -9.033 -10.718 1.00 66.25 264 THR A C 1
ATOM 2052 O O . THR A 1 264 ? -4.407 -9.319 -9.569 1.00 66.25 264 THR A O 1
ATOM 2055 N 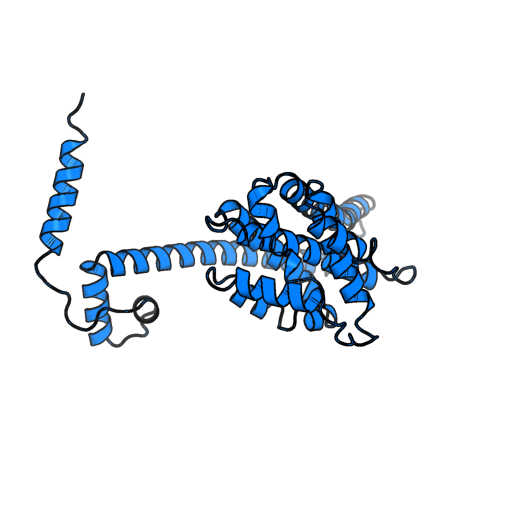N . ARG A 1 265 ? -3.599 -9.964 -11.562 1.00 68.56 265 ARG A N 1
ATOM 2056 C CA . ARG A 1 265 ? -3.397 -11.370 -11.154 1.00 68.56 265 ARG A CA 1
ATOM 2057 C C . ARG A 1 265 ? -2.311 -11.511 -10.092 1.00 68.56 265 ARG A C 1
ATOM 2059 O O . ARG A 1 265 ? -2.496 -12.261 -9.140 1.00 68.56 265 ARG A O 1
ATOM 2066 N N . PHE A 1 266 ? -1.227 -10.745 -10.199 1.00 61.72 266 PHE A N 1
ATOM 2067 C CA . PHE A 1 266 ? -0.114 -10.807 -9.243 1.00 61.72 266 PHE A CA 1
ATOM 2068 C C . PHE A 1 266 ? -0.417 -10.216 -7.880 1.00 61.72 266 PHE A C 1
ATOM 2070 O O . PHE A 1 266 ? 0.114 -10.687 -6.876 1.00 61.72 266 PHE A O 1
ATOM 2077 N N . ALA A 1 267 ? -1.285 -9.207 -7.814 1.00 55.88 267 ALA A N 1
ATOM 2078 C CA . ALA A 1 267 ? -1.750 -8.696 -6.529 1.00 55.88 267 ALA A CA 1
ATOM 2079 C C . ALA A 1 267 ? -2.566 -9.755 -5.751 1.00 55.88 267 ALA A C 1
ATOM 2081 O O . ALA A 1 267 ? -2.761 -9.620 -4.541 1.00 55.88 267 ALA A O 1
ATOM 2082 N N . GLY A 1 268 ? -3.002 -10.845 -6.402 1.00 48.75 268 GLY A N 1
ATOM 2083 C CA . GLY A 1 268 ? -3.694 -11.992 -5.800 1.00 48.75 268 GLY A CA 1
ATOM 2084 C C . GLY A 1 268 ? -5.112 -11.698 -5.300 1.00 48.75 268 GLY A C 1
ATOM 2085 O O . GLY A 1 268 ? -5.796 -12.603 -4.846 1.00 48.75 268 GLY A O 1
ATOM 2086 N N . LEU A 1 269 ? -5.551 -10.448 -5.397 1.00 48.38 269 LEU A N 1
ATOM 2087 C CA . LEU A 1 269 ? -6.887 -9.921 -5.154 1.00 48.38 269 LEU A CA 1
ATOM 2088 C C . LEU A 1 269 ? -7.017 -8.685 -6.047 1.00 48.38 269 LEU A C 1
ATOM 2090 O O . LEU A 1 269 ? -5.998 -8.101 -6.434 1.00 48.38 269 LEU A O 1
ATOM 2094 N N . ASP A 1 270 ? -8.249 -8.266 -6.352 1.00 58.34 270 ASP A N 1
ATOM 2095 C CA . ASP A 1 270 ? -8.500 -6.922 -6.882 1.00 58.34 270 ASP A CA 1
ATOM 2096 C C . ASP A 1 270 ? -7.630 -5.953 -6.073 1.00 58.34 270 ASP A C 1
ATOM 2098 O O . ASP A 1 270 ? -7.705 -5.937 -4.843 1.00 58.34 270 ASP A O 1
ATOM 2102 N N . ALA A 1 271 ? -6.737 -5.216 -6.733 1.00 57.34 271 ALA A N 1
ATOM 2103 C CA . ALA A 1 271 ? -5.791 -4.328 -6.068 1.00 57.34 271 ALA A CA 1
ATOM 2104 C C . ALA A 1 271 ? -6.502 -3.417 -5.047 1.00 57.34 271 ALA A C 1
ATOM 2106 O O . ALA A 1 271 ? -5.948 -3.092 -3.999 1.00 57.34 271 ALA A O 1
ATOM 2107 N N . ARG A 1 272 ? -7.775 -3.083 -5.305 1.00 57.59 272 ARG A N 1
ATOM 2108 C CA . ARG A 1 272 ? -8.648 -2.363 -4.373 1.00 57.59 272 ARG A CA 1
ATOM 2109 C C . ARG A 1 272 ? -9.031 -3.151 -3.131 1.00 57.59 272 ARG A C 1
ATOM 2111 O O . ARG A 1 272 ? -9.088 -2.552 -2.065 1.00 57.59 272 ARG A O 1
ATOM 2118 N N . GLN A 1 273 ? -9.310 -4.444 -3.255 1.00 63.56 273 GLN A N 1
ATOM 2119 C CA . GLN A 1 273 ? -9.618 -5.306 -2.121 1.00 63.56 273 GLN A CA 1
ATOM 2120 C C . GLN A 1 273 ? -8.394 -5.446 -1.218 1.00 63.56 273 GLN A C 1
ATOM 2122 O O . GLN A 1 273 ? -8.493 -5.145 -0.031 1.00 63.56 273 GLN A O 1
ATOM 2127 N N . TRP A 1 274 ? -7.229 -5.761 -1.794 1.00 62.81 274 TRP A N 1
ATOM 2128 C CA . TRP A 1 274 ? -5.983 -5.807 -1.029 1.00 62.81 274 TRP A CA 1
ATOM 2129 C C . TRP A 1 274 ? -5.694 -4.466 -0.359 1.00 62.81 274 TRP A C 1
ATOM 2131 O O . TRP A 1 274 ? -5.427 -4.426 0.834 1.00 62.81 274 TRP A O 1
ATOM 2141 N N . LEU A 1 275 ? -5.822 -3.353 -1.086 1.00 61.88 275 LEU A N 1
ATOM 2142 C CA . LEU A 1 275 ? -5.659 -2.026 -0.505 1.00 61.88 275 LEU A CA 1
ATOM 2143 C C . LEU A 1 275 ? -6.672 -1.783 0.620 1.00 61.88 275 LEU A C 1
ATOM 2145 O O . LEU A 1 275 ? -6.298 -1.254 1.653 1.00 61.88 275 LEU A O 1
ATOM 2149 N N . SER A 1 276 ? -7.937 -2.167 0.462 1.00 62.22 276 SER A N 1
ATOM 2150 C CA . SER A 1 276 ? -8.960 -1.958 1.492 1.00 62.22 276 SER A CA 1
ATOM 2151 C C . SER A 1 276 ? -8.700 -2.770 2.764 1.00 62.22 276 SER A C 1
ATOM 2153 O O . SER A 1 276 ? -8.869 -2.242 3.862 1.00 62.22 276 SER A O 1
ATOM 2155 N N . GLU A 1 277 ? -8.219 -4.005 2.620 1.00 64.62 277 GLU A N 1
ATOM 2156 C CA . GLU A 1 277 ? -7.843 -4.893 3.723 1.00 64.62 277 GLU A CA 1
ATOM 2157 C C . GLU A 1 277 ? -6.547 -4.416 4.388 1.00 64.62 277 GLU A C 1
ATOM 2159 O O . GLU A 1 277 ? -6.457 -4.332 5.610 1.00 64.62 277 GLU A O 1
ATOM 2164 N N . ALA A 1 278 ? -5.570 -3.999 3.584 1.00 57.84 278 ALA A N 1
ATOM 2165 C CA . ALA A 1 278 ? -4.307 -3.449 4.044 1.00 57.84 278 ALA A CA 1
ATOM 2166 C C . ALA A 1 278 ? -4.516 -2.077 4.729 1.00 57.84 278 ALA A C 1
ATOM 2168 O O . ALA A 1 278 ? -3.875 -1.752 5.721 1.00 57.84 278 ALA A O 1
ATOM 2169 N N . LEU A 1 279 ? -5.461 -1.253 4.277 1.00 60.06 279 LEU A N 1
ATOM 2170 C CA . LEU A 1 279 ? -5.763 0.035 4.910 1.00 60.06 279 LEU A CA 1
ATOM 2171 C C . LEU A 1 279 ? -6.393 -0.107 6.305 1.00 60.06 279 LEU A C 1
ATOM 2173 O O . LEU A 1 279 ? -6.325 0.860 7.080 1.00 60.06 279 LEU A O 1
ATOM 2177 N N . ALA A 1 280 ? -6.940 -1.277 6.654 1.00 65.31 280 ALA A N 1
ATOM 2178 C CA . ALA A 1 280 ? -7.316 -1.605 8.023 1.00 65.31 280 ALA A CA 1
ATOM 2179 C C . ALA A 1 280 ? -6.040 -1.804 8.863 1.00 65.31 280 ALA A C 1
ATOM 2181 O O . ALA A 1 280 ? -5.316 -2.789 8.731 1.00 65.31 280 ALA A O 1
ATOM 2182 N N . ALA A 1 281 ? -5.742 -0.828 9.727 1.00 56.09 281 ALA A N 1
ATOM 2183 C CA . ALA A 1 281 ? -4.441 -0.675 10.387 1.00 56.09 281 ALA A CA 1
ATOM 2184 C C . ALA A 1 281 ? -3.952 -1.911 11.169 1.00 56.09 281 ALA A C 1
ATOM 2186 O O . ALA A 1 281 ? -2.746 -2.081 11.327 1.00 56.09 281 ALA A O 1
ATOM 2187 N N . SER A 1 282 ? -4.859 -2.771 11.642 1.00 63.09 282 SER A N 1
ATOM 2188 C CA . SER A 1 282 ? -4.516 -3.979 12.398 1.00 63.09 282 SER A CA 1
ATOM 2189 C C . SER A 1 282 ? -4.045 -5.153 11.536 1.00 63.09 282 SER A C 1
ATOM 2191 O O . SER A 1 282 ? -3.375 -6.026 12.067 1.00 63.09 282 SER A O 1
ATOM 2193 N N . ALA A 1 283 ? -4.377 -5.184 10.240 1.00 70.44 283 ALA A N 1
ATOM 2194 C CA . ALA A 1 283 ? -4.057 -6.296 9.336 1.00 70.44 283 ALA A CA 1
ATOM 2195 C C . ALA A 1 283 ? -3.031 -5.928 8.249 1.00 70.44 283 ALA A C 1
ATOM 2197 O O . ALA A 1 283 ? -2.538 -6.810 7.549 1.00 70.44 283 ALA A O 1
ATOM 2198 N N . PHE A 1 284 ? -2.674 -4.641 8.119 1.00 76.06 284 PHE A N 1
ATOM 2199 C CA . PHE A 1 284 ? -1.740 -4.149 7.096 1.00 76.06 284 PHE A CA 1
ATOM 2200 C C . PHE A 1 284 ? -0.434 -4.942 7.051 1.00 76.06 284 PHE A C 1
ATOM 2202 O O . PHE A 1 284 ? 0.020 -5.343 5.983 1.00 76.06 284 PHE A O 1
ATOM 2209 N N . CYS A 1 285 ? 0.175 -5.151 8.217 1.00 78.44 285 CYS A N 1
ATOM 2210 C CA . CYS A 1 285 ? 1.496 -5.755 8.315 1.00 78.44 285 CYS A CA 1
ATOM 2211 C C . CYS A 1 285 ? 1.479 -7.248 8.001 1.00 78.44 285 CYS A C 1
ATOM 2213 O O . CYS A 1 285 ? 2.373 -7.717 7.303 1.00 78.44 285 CYS A O 1
ATOM 2215 N N . ASP A 1 286 ? 0.443 -7.961 8.440 1.00 80.12 286 ASP A N 1
ATOM 2216 C CA . ASP A 1 286 ? 0.277 -9.385 8.146 1.00 80.12 286 ASP A CA 1
ATOM 2217 C C . ASP A 1 286 ? -0.015 -9.601 6.655 1.0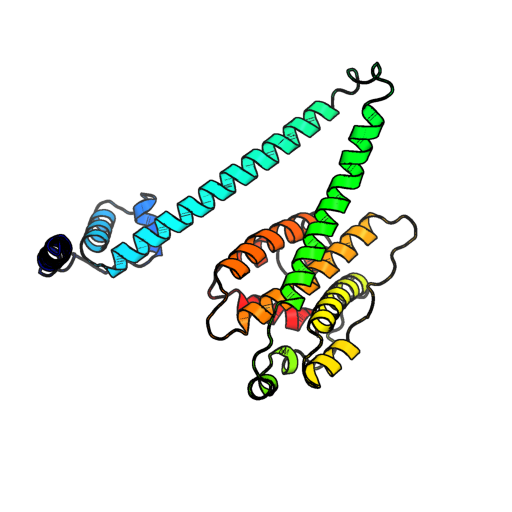0 80.12 286 ASP A C 1
ATOM 2219 O O . ASP A 1 286 ? 0.627 -10.427 6.009 1.00 80.12 286 ASP A O 1
ATOM 2223 N N . ALA A 1 287 ? -0.901 -8.784 6.073 1.00 77.44 287 ALA A N 1
ATOM 2224 C CA . ALA A 1 287 ? -1.201 -8.823 4.643 1.00 77.44 287 ALA A CA 1
ATOM 2225 C C . ALA A 1 287 ? 0.030 -8.486 3.788 1.00 77.44 287 ALA A C 1
ATOM 2227 O O . ALA A 1 287 ? 0.244 -9.065 2.723 1.00 77.44 287 ALA A O 1
ATOM 2228 N N . LEU A 1 288 ? 0.855 -7.538 4.235 1.00 78.81 288 LEU A N 1
ATOM 2229 C CA . LEU A 1 288 ? 2.081 -7.172 3.539 1.00 78.81 288 LEU A CA 1
ATOM 2230 C C . LEU A 1 288 ? 3.151 -8.270 3.650 1.00 78.81 288 LEU A C 1
ATOM 2232 O O . LEU A 1 288 ? 3.855 -8.525 2.672 1.00 78.81 288 LEU A O 1
ATOM 2236 N N . ASP A 1 289 ? 3.240 -8.947 4.796 1.00 79.81 289 ASP A N 1
ATOM 2237 C CA . ASP A 1 289 ? 4.136 -10.087 5.007 1.00 79.81 289 ASP A CA 1
ATOM 2238 C C . ASP A 1 289 ? 3.771 -11.269 4.116 1.00 79.81 289 ASP A C 1
ATOM 2240 O O . ASP A 1 289 ? 4.646 -11.813 3.444 1.00 79.81 289 ASP A O 1
ATOM 2244 N N . GLU A 1 290 ? 2.488 -11.620 4.049 1.00 80.69 290 GLU A N 1
ATOM 2245 C CA . GLU A 1 290 ? 1.980 -12.675 3.171 1.00 80.69 290 GLU A CA 1
ATOM 2246 C C . GLU A 1 290 ? 2.308 -12.389 1.697 1.00 80.69 290 GLU A C 1
ATOM 2248 O O . GLU A 1 290 ? 2.756 -13.272 0.957 1.00 80.69 290 GLU A O 1
ATOM 2253 N N . LYS A 1 291 ? 2.145 -11.133 1.260 1.00 78.75 291 LYS A N 1
ATOM 2254 C CA . LYS A 1 291 ? 2.452 -10.741 -0.121 1.00 78.75 291 LYS A CA 1
ATOM 2255 C C . LYS A 1 291 ? 3.941 -10.746 -0.413 1.00 78.75 291 LYS A C 1
ATOM 2257 O O . LYS A 1 291 ? 4.339 -11.247 -1.461 1.00 78.75 291 LYS A O 1
ATOM 2262 N N . LEU A 1 292 ? 4.770 -10.222 0.488 1.00 80.25 292 LEU A N 1
ATOM 2263 C CA . LEU A 1 292 ? 6.219 -10.307 0.327 1.00 80.25 292 LEU A CA 1
ATOM 2264 C C . LEU A 1 292 ? 6.687 -11.760 0.274 1.00 80.25 292 LEU A C 1
ATOM 2266 O O . LEU A 1 292 ? 7.533 -12.079 -0.554 1.00 80.25 292 LEU A O 1
ATOM 2270 N N . ASP A 1 293 ? 6.121 -12.635 1.101 1.00 80.12 293 ASP A N 1
ATOM 2271 C CA . ASP A 1 293 ? 6.446 -14.060 1.097 1.00 80.12 293 ASP A CA 1
ATOM 2272 C C . ASP A 1 293 ? 6.057 -14.713 -0.236 1.00 80.12 293 ASP A C 1
ATOM 2274 O O . ASP A 1 293 ? 6.885 -15.360 -0.868 1.00 80.12 293 ASP A O 1
ATOM 2278 N N . THR A 1 294 ? 4.852 -14.437 -0.739 1.00 78.81 294 THR A N 1
ATOM 2279 C CA . THR A 1 294 ? 4.395 -14.917 -2.056 1.00 78.81 294 THR A CA 1
ATOM 2280 C C . THR A 1 294 ? 5.316 -14.453 -3.188 1.00 78.81 294 THR A C 1
ATOM 2282 O O . THR A 1 294 ? 5.677 -15.228 -4.066 1.00 78.81 294 THR A O 1
ATOM 2285 N N . VAL A 1 295 ? 5.731 -13.184 -3.170 1.00 77.69 295 VAL A N 1
ATOM 2286 C CA . VAL A 1 295 ? 6.576 -12.597 -4.221 1.00 77.69 295 VAL A CA 1
ATOM 2287 C C . VAL A 1 295 ? 8.016 -13.099 -4.147 1.00 77.69 295 VAL A C 1
ATOM 2289 O O . VAL A 1 295 ? 8.689 -13.163 -5.178 1.00 77.69 295 VAL A O 1
ATOM 2292 N N . LEU A 1 296 ? 8.521 -13.418 -2.956 1.00 79.31 296 LEU A N 1
ATOM 2293 C CA . LEU A 1 296 ? 9.913 -13.819 -2.738 1.00 79.31 296 LEU A CA 1
ATOM 2294 C C . LEU A 1 296 ? 10.145 -15.335 -2.811 1.00 79.31 296 LEU A C 1
ATOM 2296 O O . LEU A 1 296 ? 11.301 -15.723 -2.989 1.00 79.31 296 LEU A O 1
ATOM 2300 N N . ARG A 1 297 ? 9.089 -16.155 -2.711 1.00 74.88 297 ARG A N 1
ATOM 2301 C CA . ARG A 1 297 ? 9.106 -17.612 -2.942 1.00 74.88 297 ARG A CA 1
ATOM 2302 C C . ARG A 1 297 ? 9.460 -17.976 -4.382 1.00 74.88 297 ARG A C 1
ATOM 2304 O O . ARG A 1 297 ? 10.389 -18.792 -4.556 1.00 74.88 297 ARG A O 1
#

Radius of gyration: 25.8 Å; Cα contacts (8 Å, |Δi|>4): 215; chains: 1; bounding box: 61×60×75 Å

Nearest PDB structures (foldseek):
  3zuz-assembly1_A  TM=2.328E-01  e=4.647E-01  Saccharomyces cerevisiae S288C

pLDDT: mean 73.13, std 15.94, range [36.66, 97.75]

Mean predicted aligned error: 16.23 Å

Secondary structure (DSSP, 8-state):
---SHHHHHHHHHHHHHHHSS-PPSSSPP-HHHHHHHHTT-S-HHHHHHHHHHHHH-HHHHHHHHHHHHHHHHHHHHHHHHHHHHHHHHHHHHHHT-GGGSTT-TTHHHHHHHHHHHHHHHHHHHHHHHHHHHHHT--PPPGGGGGG-GGGG-S-SS-----GGGHHHHHHHHHHHHHHHHHTTT--HHHHHHHHHS-SSPPPPPTT-HHHHHHHHHHHHHHHHHHHHHHHHHSTT---HHHHHHHHHHHHHHHHHHHT-TTHHHHTSS-HHHHHHHHHSTTTHHHHHHHHHHHHH-

Sequence (297 aa):
MNDDKSTSDNEIARLLWVLDDASAPGRKPDLEEIAAWHEGRLNAERAGQVKAHVARDPGCYALWVELRRSEAELRTERVSLRKRRSWLHGLRSWWQRPAAFAWLGGAVTAMLAVILVLPVILDARLTGNIDDRIAGFQLPPTDMQTAWPWGRLIPKGVESIPAEDQDEILALRAGIRRALVALAGADNTTARLVQRLPELAPACADGDRDCQTRRMWLGELGRLLVLGRLSCARSGGIDAGTLGSLRRLIPDVLDRLQDDPKATRFAGLDARQWLSEALAASAFCDALDEKLDTVLR